Protein AF-A0A7V8WHL8-F1 (afdb_monomer)

Radius of gyration: 18.25 Å; Cα contacts (8 Å, |Δi|>4): 332; chains: 1; bounding box: 46×34×52 Å

Secondary structure (DSSP, 8-state):
-----HHHHHHHHHHHHHHHHHHHHHHHTTTT---SS-HHHHHHSPPEEEEEEEEE-SSTT-EEEEEEEEEEE-GGGSS---TTSPPPTT---EEEEEEEEEEE-GGG-EEEEEEEEEEETT-TT-EEEEEEEEEEETTEEEEEEEEEESSEEEEEEEEEETTEEEEEEEEEEEE---

Foldseek 3Di:
DPDDDPVQVVVQVVCLVVLLVQVVVQCVVPVPDDDQDDSVRQSPFGKHWPDKDWDDALPPQKIKMKTKIKTWDDLPSHDDAPVPRDRDPPSATKMKIKIWIWMAGPPRDIAIDMHIHIDGPLCPPDWDWAWPAWDADPSGIWTWTWTDDPFFIKIWTWRDDRPDIRTPDIGTDDGDDD

Nearest PDB structures (foldseek):
  1roa-assembly1_A  TM=5.311E-01  e=2.189E-01  Homo sapiens
  3mwz-assembly1_A  TM=3.570E-01  e=1.862E-01  Ixodes scapularis
  3lh4-assembly1_A  TM=3.689E-01  e=4.184E-01  Ixodes scapularis
  3ub1-assembly1_A  TM=2.447E-01  e=7.438E-02  Clostridium perfringens
  3is0-assembly1_X  TM=1.796E-01  e=1.372E+00  Staphylococcus saprophyticus subsp. saprophyticus ATCC 15305 = NCTC 7292

Sequence (178 aa):
MVERSEEWNRALLLLTDDFNKAESRAILSFGGWRHPVREEARRRQQISVEAMYKAPSDTAGWTTYFVEAVREYEPTSFRPTGPFGLARKDDCGLTTTGQAWVHVGPANKSEVEMTSRVSYCDRKGVNVMLPFGTVRARNRTYWVYQFSGYEDEWYQVVRPEPKDIDVAVTFHAGSCPE

Solvent-accessible surface area (backbone atoms only — not comparable to full-atom values): 10308 Å² total; per-residue (Å²): 132,83,84,73,54,72,69,57,55,48,49,52,66,70,41,50,67,53,47,56,52,21,45,53,55,37,50,66,69,55,74,85,59,72,75,69,64,52,68,73,61,53,72,71,52,72,71,42,78,79,46,78,47,79,46,75,38,72,52,87,74,29,34,35,31,44,37,32,31,38,34,80,41,65,48,78,67,67,54,84,48,49,106,78,70,45,73,61,97,80,57,59,34,43,33,39,41,32,45,29,47,36,30,42,35,69,94,78,41,71,45,77,51,60,49,35,42,71,26,46,73,82,38,63,85,45,65,45,82,48,75,79,47,74,48,80,54,98,87,36,55,30,42,35,32,33,40,49,35,86,50,39,29,33,38,39,32,32,34,75,48,88,91,48,69,48,72,78,43,78,45,82,73,48,68,61,84,132

pLDDT: mean 86.72, std 14.11, range [41.66, 98.0]

Structure (mmCIF, N/CA/C/O backbone):
data_AF-A0A7V8WHL8-F1
#
_entry.id   AF-A0A7V8WHL8-F1
#
loop_
_atom_site.group_PDB
_atom_site.id
_atom_site.type_symbol
_atom_site.label_atom_id
_atom_site.label_alt_id
_atom_site.label_comp_id
_atom_site.label_asym_id
_atom_site.label_entity_id
_atom_site.label_seq_id
_atom_site.pdbx_PDB_ins_code
_atom_site.Cartn_x
_atom_site.Cartn_y
_atom_site.Cartn_z
_atom_site.occupancy
_atom_site.B_iso_or_equiv
_atom_site.auth_seq_id
_atom_site.auth_comp_id
_atom_site.auth_asym_id
_atom_site.auth_atom_id
_atom_site.pdbx_PDB_model_num
ATOM 1 N N . MET A 1 1 ? 9.816 23.739 2.650 1.00 41.66 1 MET A N 1
ATOM 2 C CA . MET A 1 1 ? 9.983 22.370 3.175 1.00 41.66 1 MET A CA 1
ATOM 3 C C . MET A 1 1 ? 8.827 22.161 4.135 1.00 41.66 1 MET A C 1
ATOM 5 O O . MET A 1 1 ? 8.800 22.832 5.153 1.00 41.66 1 MET A O 1
ATOM 9 N N . VAL A 1 2 ? 7.793 21.414 3.740 1.00 44.94 2 VAL A N 1
ATOM 10 C CA . VAL A 1 2 ? 6.645 21.165 4.627 1.00 44.94 2 VAL A CA 1
ATOM 11 C C . VAL A 1 2 ? 7.125 20.186 5.690 1.00 44.94 2 VAL A C 1
ATOM 13 O O . VAL A 1 2 ? 7.576 19.093 5.348 1.00 44.94 2 VAL A O 1
ATOM 16 N N . GLU A 1 3 ? 7.106 20.604 6.950 1.00 53.09 3 GLU A N 1
ATOM 17 C CA . GLU A 1 3 ? 7.426 19.739 8.081 1.00 53.09 3 GLU A CA 1
ATOM 18 C C . GLU A 1 3 ? 6.369 18.627 8.132 1.00 53.09 3 GLU A C 1
ATOM 20 O O . GLU A 1 3 ? 5.184 18.876 8.354 1.00 53.09 3 GLU A O 1
ATOM 25 N N . ARG A 1 4 ? 6.777 17.402 7.784 1.00 74.56 4 ARG A N 1
ATOM 26 C CA . ARG A 1 4 ? 5.895 16.230 7.787 1.00 74.56 4 ARG A CA 1
ATOM 27 C C . ARG A 1 4 ? 5.660 15.793 9.232 1.00 74.56 4 ARG A C 1
ATOM 29 O O . ARG A 1 4 ? 6.579 15.860 10.046 1.00 74.56 4 ARG A O 1
ATOM 36 N N . SER A 1 5 ? 4.452 15.321 9.542 1.00 83.88 5 SER A N 1
ATOM 37 C CA . SER A 1 5 ? 4.127 14.845 10.891 1.00 83.88 5 SER A CA 1
ATOM 38 C C . SER A 1 5 ? 4.995 13.643 11.293 1.00 83.88 5 SER A C 1
ATOM 40 O O . SER A 1 5 ? 5.440 12.864 10.447 1.00 83.88 5 SER A O 1
ATOM 42 N N . GLU A 1 6 ? 5.212 13.449 12.597 1.00 87.94 6 GLU A N 1
ATOM 43 C CA . GLU A 1 6 ? 5.940 12.279 13.119 1.00 87.94 6 GLU A CA 1
ATOM 44 C C . GLU A 1 6 ? 5.324 10.953 12.651 1.00 87.94 6 GLU A C 1
ATOM 46 O O . GLU A 1 6 ? 6.037 9.999 12.342 1.00 87.94 6 GLU A O 1
ATOM 51 N N . GLU A 1 7 ? 3.994 10.907 12.543 1.00 88.06 7 GLU A N 1
ATOM 52 C CA . GLU A 1 7 ? 3.244 9.741 12.074 1.00 88.06 7 GLU A CA 1
ATOM 53 C C . GLU A 1 7 ? 3.576 9.402 10.614 1.00 88.06 7 GLU A C 1
ATOM 55 O O . GLU A 1 7 ? 3.774 8.236 10.277 1.00 88.06 7 GLU A O 1
ATOM 60 N N . TRP A 1 8 ? 3.741 10.421 9.769 1.00 89.56 8 TRP A N 1
ATOM 61 C CA . TRP A 1 8 ? 4.153 10.258 8.377 1.00 89.56 8 TRP A CA 1
ATOM 62 C C . TRP A 1 8 ? 5.574 9.699 8.257 1.00 89.56 8 TRP A C 1
ATOM 64 O O . TRP A 1 8 ? 5.833 8.779 7.480 1.00 89.56 8 TRP A O 1
ATOM 74 N N . ASN A 1 9 ? 6.505 10.221 9.058 1.00 89.75 9 ASN A N 1
ATOM 75 C CA . ASN A 1 9 ? 7.885 9.731 9.084 1.00 89.75 9 ASN A CA 1
ATOM 76 C C . ASN A 1 9 ? 7.958 8.295 9.616 1.00 89.75 9 ASN A C 1
ATOM 78 O O . ASN A 1 9 ? 8.708 7.471 9.092 1.00 89.75 9 ASN A O 1
ATOM 82 N N . ARG A 1 10 ? 7.134 7.963 10.615 1.00 90.31 10 ARG A N 1
ATOM 83 C CA . ARG A 1 10 ? 7.007 6.597 11.126 1.00 90.31 10 ARG A CA 1
ATOM 84 C C . ARG A 1 10 ? 6.477 5.640 10.059 1.00 90.31 10 ARG A C 1
ATOM 86 O O . ARG A 1 10 ? 7.019 4.545 9.934 1.00 90.31 10 ARG A O 1
ATOM 93 N N . ALA A 1 11 ? 5.463 6.037 9.289 1.00 90.81 11 ALA A N 1
ATOM 94 C CA . ALA A 1 11 ? 4.944 5.223 8.192 1.00 90.81 11 ALA A CA 1
ATOM 95 C C . ALA A 1 11 ? 6.040 4.916 7.158 1.00 90.81 11 ALA A C 1
ATOM 97 O O . ALA A 1 11 ? 6.234 3.758 6.803 1.00 90.81 11 ALA A O 1
ATOM 98 N N . LEU A 1 12 ? 6.832 5.916 6.755 1.00 92.31 12 LEU A N 1
ATOM 99 C CA . LEU A 1 12 ? 7.964 5.717 5.838 1.00 92.31 12 LEU A CA 1
ATOM 100 C C . LEU A 1 12 ? 8.963 4.664 6.348 1.00 92.31 12 LEU A C 1
ATOM 102 O O . LEU A 1 12 ? 9.386 3.792 5.585 1.00 92.31 12 LEU A O 1
ATOM 106 N N . LEU A 1 13 ? 9.312 4.715 7.637 1.00 92.44 13 LEU A N 1
ATOM 107 C CA . LEU A 1 13 ? 10.220 3.743 8.251 1.00 92.44 13 LEU A CA 1
ATOM 108 C C . LEU A 1 13 ? 9.633 2.326 8.258 1.00 92.44 13 LEU A C 1
ATOM 110 O O . LEU A 1 13 ? 10.341 1.381 7.924 1.00 92.44 13 LEU A O 1
ATOM 114 N N . LEU A 1 14 ? 8.349 2.184 8.598 1.00 94.44 14 LEU A N 1
ATOM 115 C CA . LEU A 1 14 ? 7.668 0.885 8.631 1.00 94.44 14 LEU A CA 1
ATOM 116 C C . LEU A 1 14 ? 7.528 0.255 7.240 1.00 94.44 14 LEU A C 1
ATOM 118 O O . LEU A 1 14 ? 7.579 -0.962 7.111 1.00 94.44 14 LEU A O 1
ATOM 122 N N . LEU A 1 15 ? 7.350 1.074 6.204 1.00 96.56 15 LEU A N 1
ATOM 123 C CA . LEU A 1 15 ? 7.047 0.594 4.857 1.00 96.56 15 LEU A CA 1
ATOM 124 C C . LEU A 1 15 ? 8.290 0.234 4.042 1.00 96.56 15 LEU A C 1
ATOM 126 O O . LEU A 1 15 ? 8.198 -0.585 3.135 1.00 96.56 15 LEU A O 1
ATOM 130 N N . THR A 1 16 ? 9.448 0.837 4.314 1.00 96.00 16 THR A N 1
ATOM 131 C CA . THR A 1 16 ? 10.593 0.794 3.384 1.00 96.00 16 THR A CA 1
ATOM 132 C C . THR A 1 16 ? 11.025 -0.631 3.005 1.00 96.00 16 THR A C 1
ATOM 134 O O . THR A 1 16 ? 11.208 -0.928 1.821 1.00 96.00 16 THR A O 1
ATOM 137 N N . ASP A 1 17 ? 11.166 -1.532 3.978 1.00 96.06 17 ASP A N 1
ATOM 138 C CA . ASP A 1 17 ? 11.620 -2.902 3.711 1.00 96.06 17 ASP A CA 1
ATOM 139 C C . ASP A 1 17 ? 10.581 -3.722 2.946 1.00 96.06 17 ASP A C 1
ATOM 141 O O . ASP A 1 17 ? 10.923 -4.433 1.995 1.00 96.06 17 ASP A O 1
ATOM 145 N N . ASP A 1 18 ? 9.308 -3.609 3.318 1.00 97.19 18 ASP A N 1
ATOM 146 C CA . ASP A 1 18 ? 8.234 -4.341 2.654 1.00 97.19 18 ASP A CA 1
ATOM 147 C C . ASP A 1 18 ? 7.920 -3.773 1.267 1.00 97.19 18 ASP A C 1
ATOM 149 O O . ASP A 1 18 ? 7.622 -4.549 0.358 1.00 97.19 18 ASP A O 1
ATOM 153 N N . PHE A 1 19 ? 8.136 -2.473 1.050 1.00 97.94 19 PHE A N 1
ATOM 154 C CA . PHE A 1 19 ? 8.085 -1.844 -0.269 1.00 97.94 19 PHE A CA 1
ATOM 155 C C . PHE A 1 19 ? 9.177 -2.407 -1.176 1.00 97.94 19 PHE A C 1
ATOM 157 O O . PHE A 1 19 ? 8.900 -2.831 -2.294 1.00 97.94 19 PHE A O 1
ATOM 164 N N . ASN A 1 20 ? 10.420 -2.501 -0.693 1.00 97.12 20 ASN A N 1
ATOM 165 C CA . ASN A 1 20 ? 11.521 -3.085 -1.467 1.00 97.12 20 ASN A CA 1
ATOM 166 C C . ASN A 1 20 ? 11.248 -4.548 -1.860 1.00 97.12 20 ASN A C 1
ATOM 168 O O . ASN A 1 20 ? 11.545 -4.965 -2.986 1.00 97.12 20 ASN A O 1
ATOM 172 N N . LYS A 1 21 ? 10.670 -5.340 -0.946 1.00 96.50 21 LYS A N 1
ATOM 173 C CA . LYS A 1 21 ? 10.270 -6.726 -1.232 1.00 96.50 21 LYS A CA 1
ATOM 174 C C . LYS A 1 21 ? 9.124 -6.777 -2.246 1.00 96.50 21 LYS A C 1
ATOM 176 O O . LYS A 1 21 ? 9.183 -7.580 -3.176 1.00 96.50 21 LYS A O 1
ATOM 181 N N . ALA A 1 22 ? 8.095 -5.948 -2.070 1.00 96.94 22 ALA A N 1
ATOM 182 C CA . ALA A 1 22 ? 6.922 -5.906 -2.938 1.00 96.94 22 ALA A CA 1
ATOM 183 C C . ALA A 1 22 ? 7.275 -5.429 -4.353 1.00 96.94 22 ALA A C 1
ATOM 185 O O . ALA A 1 22 ? 6.885 -6.080 -5.320 1.00 96.94 22 ALA A O 1
ATOM 186 N N . GLU A 1 23 ? 8.110 -4.397 -4.482 1.00 96.50 23 GLU A N 1
ATOM 187 C CA . GLU A 1 23 ? 8.685 -3.955 -5.754 1.00 96.50 23 GLU A CA 1
ATOM 188 C C . GLU A 1 23 ? 9.442 -5.092 -6.449 1.00 96.50 23 GLU A C 1
ATOM 190 O O . GLU A 1 23 ? 9.231 -5.354 -7.630 1.00 96.50 23 GLU A O 1
ATOM 195 N N . SER A 1 24 ? 10.300 -5.811 -5.720 1.00 94.94 24 SER A N 1
ATOM 196 C CA . SER A 1 24 ? 11.070 -6.916 -6.304 1.00 94.94 24 SER A CA 1
ATOM 197 C C . SER A 1 24 ? 10.156 -8.024 -6.837 1.00 94.94 24 SER A C 1
ATOM 199 O O . SER A 1 24 ? 10.385 -8.527 -7.935 1.00 94.94 24 SER A O 1
ATOM 201 N N . ARG A 1 25 ? 9.079 -8.363 -6.110 1.00 94.50 25 ARG A N 1
ATOM 202 C CA . ARG A 1 25 ? 8.055 -9.307 -6.591 1.00 94.50 25 ARG A CA 1
ATOM 203 C C . ARG A 1 25 ? 7.329 -8.783 -7.832 1.00 94.50 25 ARG A C 1
ATOM 205 O O . ARG A 1 25 ? 7.138 -9.541 -8.777 1.00 94.50 25 ARG A O 1
ATOM 212 N N . ALA A 1 26 ? 6.966 -7.501 -7.844 1.00 93.12 26 ALA A N 1
ATOM 213 C CA . ALA A 1 26 ? 6.286 -6.866 -8.968 1.00 93.12 26 ALA A CA 1
ATOM 214 C C . ALA A 1 26 ? 7.150 -6.856 -10.237 1.00 93.12 26 ALA A C 1
ATOM 216 O O . ALA A 1 26 ? 6.647 -7.113 -11.319 1.00 93.12 26 ALA A O 1
ATOM 217 N N . ILE A 1 27 ? 8.459 -6.624 -10.119 1.00 91.44 27 ILE A N 1
ATOM 218 C CA . ILE A 1 27 ? 9.390 -6.678 -11.257 1.00 91.44 27 ILE A CA 1
ATOM 219 C C . ILE A 1 27 ? 9.452 -8.092 -11.851 1.00 91.44 27 ILE A C 1
ATOM 221 O O . ILE A 1 27 ? 9.470 -8.252 -13.071 1.00 91.44 27 ILE A O 1
ATOM 225 N N . LEU A 1 28 ? 9.475 -9.120 -10.997 1.00 89.44 28 LEU A N 1
ATOM 226 C CA . LEU A 1 28 ? 9.569 -10.516 -11.432 1.00 89.44 28 LEU A CA 1
ATOM 227 C C . LEU A 1 28 ? 8.330 -10.995 -12.207 1.00 89.44 28 LEU A C 1
ATOM 229 O O . LEU A 1 28 ? 8.446 -11.948 -12.976 1.00 89.44 28 LEU A O 1
ATOM 233 N N . SER A 1 29 ? 7.170 -10.344 -12.056 1.00 87.88 29 SER A N 1
ATOM 234 C CA . SER A 1 29 ? 5.947 -10.740 -12.768 1.00 87.88 29 SER A CA 1
ATOM 235 C C . SER A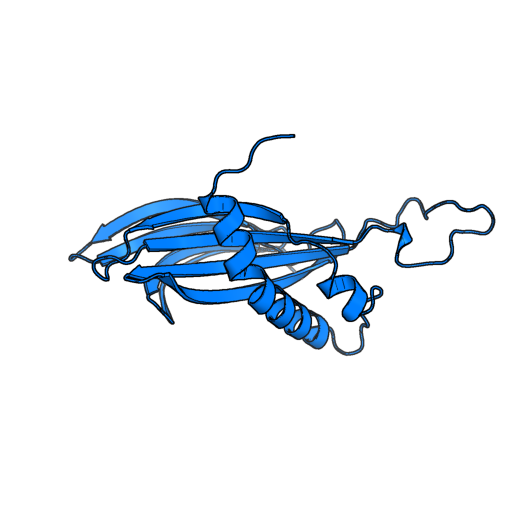 1 29 ? 5.942 -10.356 -14.253 1.00 87.88 29 SER A C 1
ATOM 237 O O . SER A 1 29 ? 5.205 -10.960 -15.028 1.00 87.88 29 SER A O 1
ATOM 239 N N . PHE A 1 30 ? 6.801 -9.428 -14.692 1.00 81.69 30 PHE A N 1
ATOM 240 C CA . PHE A 1 30 ? 6.855 -8.946 -16.081 1.00 81.69 30 PHE A CA 1
ATOM 241 C C . PHE A 1 30 ? 7.596 -9.869 -17.068 1.00 81.69 30 PHE A C 1
ATOM 243 O O . PHE A 1 30 ? 7.971 -9.421 -18.150 1.00 81.69 30 PHE A O 1
ATOM 250 N N . GLY A 1 31 ? 7.845 -11.136 -16.718 1.00 74.75 31 GLY A N 1
ATOM 251 C CA . GLY A 1 31 ? 8.284 -12.178 -17.658 1.00 74.75 31 GLY A CA 1
ATOM 252 C C . GLY A 1 31 ? 9.373 -11.749 -18.655 1.00 74.75 31 GLY A C 1
ATOM 253 O O . GLY A 1 31 ? 9.112 -11.607 -19.844 1.00 74.75 31 GLY A O 1
ATOM 254 N N . GLY A 1 32 ? 10.605 -11.542 -18.184 1.00 77.38 32 GLY A N 1
ATOM 255 C CA . GLY A 1 32 ? 11.755 -11.207 -19.041 1.00 77.38 32 GLY A CA 1
ATOM 256 C C . GLY A 1 32 ? 12.029 -9.710 -19.213 1.00 77.38 32 GLY A C 1
ATOM 257 O O . GLY A 1 32 ? 13.134 -9.348 -19.630 1.00 77.38 32 GLY A O 1
ATOM 258 N N . TRP A 1 33 ? 11.101 -8.832 -18.819 1.00 85.25 33 TRP A N 1
ATOM 259 C CA . TRP A 1 33 ? 11.406 -7.412 -18.636 1.00 85.25 33 TRP A CA 1
ATOM 260 C C . TRP A 1 33 ? 12.443 -7.220 -17.520 1.00 85.25 33 TRP A C 1
ATOM 262 O O . TRP A 1 33 ? 12.415 -7.893 -16.487 1.00 85.25 33 TRP A O 1
ATOM 272 N N . ARG A 1 34 ? 13.380 -6.291 -17.725 1.00 83.56 34 ARG A N 1
ATOM 273 C CA . ARG A 1 34 ? 14.404 -5.939 -16.736 1.00 83.56 34 ARG A CA 1
ATOM 274 C C . ARG A 1 34 ? 14.229 -4.494 -16.325 1.00 83.56 34 ARG A C 1
ATOM 276 O O . ARG A 1 34 ? 14.275 -3.607 -17.173 1.00 83.56 34 ARG A O 1
ATOM 283 N N . HIS A 1 35 ? 14.116 -4.275 -15.019 1.00 87.06 35 HIS A N 1
ATOM 284 C CA . HIS A 1 35 ? 14.056 -2.929 -14.479 1.00 87.06 35 HIS A CA 1
ATOM 285 C C . HIS A 1 35 ? 15.326 -2.150 -14.862 1.00 87.06 35 HIS A C 1
ATOM 287 O O . HIS A 1 35 ? 16.434 -2.622 -14.581 1.00 87.06 35 HIS A O 1
ATOM 293 N N . PRO A 1 36 ? 15.196 -0.972 -15.490 1.00 85.88 36 PRO A N 1
ATOM 294 C CA . PRO A 1 36 ? 16.345 -0.243 -16.022 1.00 85.88 36 PRO A CA 1
ATOM 295 C C . PRO A 1 36 ? 17.234 0.366 -14.918 1.00 85.88 36 PRO A C 1
ATOM 297 O O . PRO A 1 36 ? 18.452 0.424 -15.073 1.00 85.88 36 PRO A O 1
ATOM 300 N N . VAL A 1 37 ? 16.673 0.708 -13.749 1.00 87.44 37 VAL A N 1
ATOM 301 C CA . VAL A 1 37 ? 17.462 0.985 -12.527 1.00 87.44 37 VAL A CA 1
ATOM 302 C C . VAL A 1 37 ? 17.838 -0.317 -11.810 1.00 87.44 37 VAL A C 1
ATOM 304 O O . VAL A 1 37 ? 16.965 -1.134 -11.505 1.00 87.44 37 VAL A O 1
ATOM 307 N N . ARG A 1 38 ? 19.128 -0.493 -11.486 1.00 89.12 38 ARG A N 1
ATOM 308 C CA . ARG A 1 38 ? 19.653 -1.632 -10.702 1.00 89.12 38 ARG A CA 1
ATOM 309 C C . ARG A 1 38 ? 19.102 -1.647 -9.278 1.00 89.12 38 ARG A C 1
ATOM 311 O O . ARG A 1 38 ? 18.922 -0.596 -8.680 1.00 89.12 38 ARG A O 1
ATOM 318 N N . GLU A 1 39 ? 18.934 -2.835 -8.703 1.00 91.56 39 GLU A N 1
ATOM 319 C CA . GLU A 1 39 ? 18.317 -3.011 -7.378 1.00 91.56 39 GLU A CA 1
ATOM 320 C C . GLU A 1 39 ? 18.977 -2.192 -6.272 1.00 91.56 39 GLU A C 1
ATOM 322 O O . GLU A 1 39 ? 18.287 -1.535 -5.499 1.00 91.56 39 GLU A O 1
ATOM 327 N N . GLU A 1 40 ? 20.307 -2.172 -6.232 1.00 92.00 40 GLU A N 1
ATOM 328 C CA . GLU A 1 40 ? 21.047 -1.379 -5.253 1.00 92.00 40 GLU A CA 1
ATOM 329 C C . GLU A 1 40 ? 20.711 0.117 -5.346 1.00 92.00 40 GLU A C 1
ATOM 331 O O . GLU A 1 40 ? 20.527 0.776 -4.325 1.00 92.00 40 GLU A O 1
ATOM 336 N N . ALA A 1 41 ? 20.584 0.651 -6.564 1.00 90.94 41 ALA A N 1
ATOM 337 C CA . ALA A 1 41 ? 20.212 2.044 -6.777 1.00 90.94 41 ALA A CA 1
ATOM 338 C C . ALA A 1 41 ? 18.743 2.300 -6.401 1.00 90.94 41 ALA A C 1
ATOM 340 O O . ALA A 1 41 ? 18.461 3.313 -5.766 1.00 90.94 41 ALA A O 1
ATOM 341 N N . ARG A 1 42 ? 17.829 1.361 -6.697 1.00 92.50 42 ARG A N 1
ATOM 342 C CA . ARG A 1 42 ? 16.413 1.459 -6.290 1.00 92.50 42 ARG A CA 1
ATOM 343 C C . ARG A 1 42 ? 16.266 1.524 -4.772 1.00 92.50 42 ARG A C 1
ATOM 345 O O . ARG A 1 42 ? 15.612 2.419 -4.257 1.00 92.50 42 ARG A O 1
ATOM 352 N N . ARG A 1 43 ? 16.947 0.637 -4.039 1.00 94.00 43 ARG A N 1
ATOM 353 C CA . ARG A 1 43 ? 16.905 0.590 -2.564 1.00 94.00 43 ARG A CA 1
ATOM 354 C C . ARG A 1 43 ? 17.425 1.868 -1.897 1.00 94.00 43 ARG A C 1
ATOM 356 O O . ARG A 1 43 ? 17.022 2.166 -0.779 1.00 94.00 43 ARG A O 1
ATOM 363 N N . ARG A 1 44 ? 18.319 2.611 -2.560 1.00 91.75 44 ARG A N 1
ATOM 364 C CA . ARG A 1 44 ? 18.840 3.902 -2.075 1.00 91.75 44 ARG A CA 1
ATOM 365 C C . ARG A 1 44 ? 17.886 5.068 -2.337 1.00 91.75 44 ARG A C 1
ATOM 367 O O . ARG A 1 44 ? 18.041 6.115 -1.713 1.00 91.75 44 ARG A O 1
ATOM 374 N N . GLN A 1 45 ? 16.928 4.914 -3.249 1.00 90.38 45 GLN A N 1
ATOM 375 C CA . GLN A 1 45 ? 15.918 5.932 -3.495 1.00 90.38 45 GLN A CA 1
ATOM 376 C C . GLN A 1 45 ? 14.812 5.861 -2.445 1.00 90.38 45 GLN A C 1
ATOM 378 O O . GLN A 1 45 ? 14.223 4.806 -2.180 1.00 90.38 45 GLN A O 1
ATOM 383 N N . GLN A 1 46 ? 14.532 7.019 -1.852 1.00 90.31 46 GLN A N 1
ATOM 384 C CA . GLN A 1 46 ? 13.489 7.160 -0.849 1.00 90.31 46 GLN A CA 1
ATOM 385 C C . GLN A 1 46 ? 12.113 6.963 -1.483 1.00 90.31 46 GLN A C 1
ATOM 387 O O . GLN A 1 46 ? 11.845 7.456 -2.577 1.00 90.31 46 GLN A O 1
ATOM 392 N N . ILE A 1 47 ? 11.246 6.254 -0.766 1.00 94.88 47 ILE A N 1
ATOM 393 C CA . ILE A 1 47 ? 9.816 6.251 -1.060 1.00 94.88 47 ILE A CA 1
ATOM 394 C C . ILE A 1 47 ? 9.190 7.540 -0.512 1.00 94.88 47 ILE A C 1
ATOM 396 O O . ILE A 1 47 ? 9.655 8.096 0.486 1.00 94.88 47 ILE A O 1
ATOM 400 N N . SER A 1 48 ? 8.117 7.999 -1.139 1.00 93.25 48 SER A N 1
ATOM 401 C CA . SER A 1 48 ? 7.246 9.054 -0.625 1.00 93.25 48 SER A CA 1
ATOM 402 C C . SER A 1 48 ? 5.868 8.472 -0.369 1.00 93.25 48 SER A C 1
ATOM 404 O O . SER A 1 48 ? 5.323 7.809 -1.236 1.00 93.25 48 SER A O 1
ATOM 406 N N . VAL A 1 49 ? 5.289 8.720 0.803 1.00 95.00 49 VAL A N 1
ATOM 407 C CA . VAL A 1 49 ? 3.856 8.473 1.020 1.00 95.00 49 VAL A CA 1
ATOM 408 C C . VAL A 1 49 ? 3.080 9.512 0.202 1.00 95.00 49 VAL A C 1
ATOM 410 O O . VAL A 1 49 ? 3.454 10.683 0.215 1.00 95.00 49 VAL A O 1
ATOM 413 N N . GLU A 1 50 ? 2.052 9.093 -0.530 1.00 93.31 50 GLU A N 1
ATOM 414 C CA . GLU A 1 50 ? 1.115 9.975 -1.245 1.00 93.31 50 GLU A CA 1
ATOM 415 C C . GLU A 1 50 ? -0.179 10.141 -0.442 1.00 93.31 50 GLU A C 1
ATOM 417 O O . GLU A 1 50 ? -0.681 11.257 -0.298 1.00 93.31 50 GLU A O 1
ATOM 422 N N . ALA A 1 51 ? -0.673 9.052 0.151 1.00 95.25 51 ALA A N 1
ATOM 423 C CA . ALA A 1 51 ? -1.891 9.046 0.949 1.00 95.25 51 ALA A CA 1
ATOM 424 C C . ALA A 1 51 ? -1.745 8.158 2.187 1.00 95.25 51 ALA A C 1
ATOM 426 O O . ALA A 1 51 ? -1.076 7.126 2.165 1.00 95.25 51 ALA A O 1
ATOM 427 N N . MET A 1 52 ? -2.388 8.565 3.281 1.00 95.88 52 MET A N 1
ATOM 428 C CA . MET A 1 52 ? -2.457 7.785 4.511 1.00 95.88 52 MET A CA 1
ATOM 429 C C . MET A 1 52 ? -3.805 8.005 5.189 1.00 95.88 52 MET A C 1
ATOM 431 O O . MET A 1 52 ? -4.170 9.132 5.527 1.00 95.88 52 MET A O 1
ATOM 435 N N . TYR A 1 53 ? -4.516 6.911 5.433 1.00 95.44 53 TYR A N 1
ATOM 436 C CA . TYR A 1 53 ? -5.802 6.886 6.119 1.00 95.44 53 TYR A CA 1
ATOM 437 C C . TYR A 1 53 ? -5.681 6.057 7.387 1.00 95.44 53 TYR A C 1
ATOM 439 O O . TYR A 1 53 ? -4.934 5.085 7.417 1.00 95.44 53 TYR A O 1
ATOM 447 N N . LYS A 1 54 ? -6.418 6.422 8.437 1.00 94.56 54 LYS A N 1
ATOM 448 C CA . LYS A 1 54 ? -6.305 5.813 9.767 1.00 94.56 54 LYS A CA 1
ATOM 449 C C . LYS A 1 54 ? -7.680 5.562 10.367 1.00 94.56 54 LYS A C 1
ATOM 451 O O . LYS A 1 54 ? -8.529 6.450 10.344 1.00 94.56 54 LYS A O 1
ATOM 456 N N . ALA A 1 55 ? -7.856 4.404 10.994 1.00 93.38 55 ALA A N 1
ATOM 457 C CA . ALA A 1 55 ? -8.997 4.126 11.857 1.00 93.38 55 ALA A CA 1
ATOM 458 C C . ALA A 1 55 ? -8.610 3.197 13.022 1.00 93.38 55 ALA A C 1
ATOM 460 O O . ALA A 1 55 ? -7.651 2.425 12.913 1.00 93.38 55 ALA A O 1
ATOM 461 N N . PRO A 1 56 ? -9.347 3.235 14.146 1.00 90.69 56 PRO A N 1
ATOM 462 C CA . PRO A 1 56 ? -9.220 2.222 15.188 1.00 90.69 56 PRO A CA 1
ATOM 463 C C . PRO A 1 56 ? -9.473 0.817 14.626 1.00 90.69 56 PRO A C 1
ATOM 465 O O . PRO A 1 56 ? -10.368 0.630 13.801 1.00 90.69 56 PRO A O 1
ATOM 468 N N . SER A 1 57 ? -8.701 -0.169 15.086 1.00 89.62 57 SER A N 1
ATOM 469 C CA . SER A 1 57 ? -8.968 -1.581 14.797 1.00 89.62 57 SER A CA 1
ATOM 470 C C . SER A 1 57 ? -10.001 -2.149 15.778 1.00 89.62 57 SER A C 1
ATOM 472 O O . SER A 1 57 ? -10.261 -1.581 16.841 1.00 89.62 57 SER A O 1
ATOM 474 N N . ASP A 1 58 ? -10.558 -3.313 15.447 1.00 87.69 58 ASP A N 1
ATOM 475 C CA . ASP A 1 58 ? -11.394 -4.092 16.365 1.00 87.69 58 ASP A CA 1
ATOM 476 C C . ASP A 1 58 ? -10.586 -4.698 17.516 1.00 87.69 58 ASP A C 1
ATOM 478 O O . ASP A 1 58 ? -11.124 -4.947 18.598 1.00 87.69 58 ASP A O 1
ATOM 482 N N . THR A 1 59 ? -9.282 -4.897 17.309 1.00 86.56 59 THR A N 1
ATOM 483 C CA . THR A 1 59 ? -8.385 -5.362 18.368 1.00 86.56 59 THR A CA 1
ATOM 484 C C . THR A 1 59 ? -8.025 -4.194 19.283 1.00 86.56 59 THR A C 1
ATOM 486 O O . THR A 1 59 ? -7.452 -3.196 18.847 1.00 86.56 59 THR A O 1
ATOM 489 N N . ALA A 1 60 ? -8.339 -4.311 20.576 1.00 87.50 60 ALA A N 1
ATOM 490 C CA . ALA A 1 60 ? -8.105 -3.242 21.545 1.00 87.50 60 ALA A CA 1
ATOM 491 C C . ALA A 1 60 ? -6.636 -2.776 21.554 1.00 87.50 60 ALA A C 1
ATOM 493 O O . ALA A 1 60 ? -5.709 -3.583 21.640 1.00 87.50 60 ALA A O 1
ATOM 494 N N . GLY A 1 61 ? -6.433 -1.458 21.473 1.00 89.44 61 GLY A N 1
ATOM 495 C CA . GLY A 1 61 ? -5.104 -0.840 21.430 1.00 89.44 61 GLY A CA 1
ATOM 496 C C . GLY A 1 61 ? -4.402 -0.914 20.071 1.00 89.44 61 GLY A C 1
ATOM 497 O O . GLY A 1 61 ? -3.276 -0.430 19.965 1.00 89.44 61 GLY A O 1
ATOM 498 N N . TRP A 1 62 ? -5.041 -1.484 19.046 1.00 93.06 62 TRP A N 1
ATOM 499 C CA . TRP A 1 62 ? -4.532 -1.478 17.679 1.00 93.06 62 TRP A CA 1
ATOM 500 C C . TRP A 1 62 ? -5.173 -0.378 16.837 1.00 93.06 62 TRP A C 1
ATOM 502 O O . TRP A 1 62 ? -6.354 -0.053 16.959 1.00 93.06 62 TRP A O 1
ATOM 512 N N . THR A 1 63 ? -4.368 0.176 15.943 1.00 93.38 63 THR A N 1
ATOM 513 C CA . THR A 1 63 ? -4.771 1.132 14.917 1.00 93.38 63 THR A CA 1
ATOM 514 C C . THR A 1 63 ? -4.444 0.538 13.560 1.00 93.38 63 THR A C 1
ATOM 516 O O . THR A 1 63 ? -3.345 0.019 13.368 1.00 93.38 63 THR A O 1
ATOM 519 N N . THR A 1 64 ? -5.380 0.637 12.625 1.00 95.12 64 THR A N 1
ATOM 520 C CA . THR A 1 64 ? -5.155 0.256 11.236 1.00 95.12 64 THR A CA 1
ATOM 521 C C . THR A 1 64 ? -4.962 1.503 10.387 1.00 95.12 64 THR A C 1
ATOM 523 O O . THR A 1 64 ? -5.700 2.483 10.519 1.00 95.12 64 THR A O 1
ATOM 526 N N . TYR A 1 65 ? -3.988 1.434 9.491 1.00 96.19 65 TYR A N 1
ATOM 527 C CA . TYR A 1 65 ? -3.732 2.414 8.459 1.00 96.19 65 TYR A CA 1
ATOM 528 C C . TYR A 1 65 ? -3.854 1.764 7.088 1.00 96.19 65 TYR A C 1
ATOM 530 O O . TYR A 1 65 ? -3.472 0.606 6.916 1.00 96.19 65 TYR A O 1
ATOM 538 N N . PHE A 1 66 ? -4.313 2.541 6.118 1.00 96.88 66 PHE A N 1
ATOM 539 C CA . PHE A 1 66 ? -4.050 2.275 4.712 1.00 96.88 66 PHE A CA 1
ATOM 540 C C . PHE A 1 66 ? -3.074 3.333 4.209 1.00 96.88 66 PHE A C 1
ATOM 542 O O . PHE A 1 66 ? -3.279 4.520 4.473 1.00 96.88 66 PHE A O 1
ATOM 549 N N . VAL A 1 67 ? -2.006 2.916 3.535 1.00 97.56 67 VAL A N 1
ATOM 550 C CA . VAL A 1 67 ? -0.957 3.815 3.049 1.00 97.56 67 VAL A CA 1
ATOM 551 C C . VAL A 1 67 ? -0.681 3.561 1.578 1.00 97.56 67 VAL A C 1
ATOM 553 O O . VAL A 1 67 ? -0.459 2.422 1.170 1.00 97.56 67 VAL A O 1
ATOM 556 N N . GLU A 1 68 ? -0.632 4.639 0.806 1.00 97.38 68 GLU A N 1
ATOM 557 C CA . GLU A 1 68 ? -0.162 4.646 -0.574 1.00 97.38 68 GLU A CA 1
ATOM 558 C C . GLU A 1 68 ? 1.194 5.334 -0.615 1.00 97.38 68 GLU A C 1
ATOM 560 O O . GLU A 1 68 ? 1.366 6.431 -0.078 1.00 97.38 68 GLU A O 1
ATOM 565 N N . ALA A 1 69 ? 2.174 4.680 -1.224 1.00 96.88 69 ALA A N 1
ATOM 566 C CA . ALA A 1 69 ? 3.528 5.188 -1.344 1.00 96.88 69 ALA A CA 1
ATOM 567 C C . ALA A 1 69 ? 4.044 5.018 -2.768 1.00 96.88 69 ALA A C 1
ATOM 569 O O . ALA A 1 69 ? 3.660 4.093 -3.476 1.00 96.88 69 ALA A O 1
ATOM 570 N N . VAL A 1 70 ? 4.957 5.884 -3.178 1.00 95.50 70 VAL A N 1
ATOM 571 C CA . VAL A 1 70 ? 5.568 5.858 -4.501 1.00 95.50 70 VAL A CA 1
ATOM 572 C C . VAL A 1 70 ? 7.078 5.961 -4.417 1.00 95.50 70 VAL A C 1
ATOM 574 O O . VAL A 1 70 ? 7.640 6.574 -3.508 1.00 95.50 70 VAL A O 1
ATOM 577 N N . ARG A 1 71 ? 7.739 5.384 -5.412 1.00 94.62 71 ARG A N 1
ATOM 578 C CA . ARG A 1 71 ? 9.133 5.648 -5.745 1.00 94.62 71 ARG A CA 1
ATOM 579 C C . ARG A 1 71 ? 9.199 6.025 -7.212 1.00 94.62 71 ARG A C 1
ATOM 581 O O . ARG A 1 71 ? 8.832 5.223 -8.068 1.00 94.62 71 ARG A O 1
ATOM 588 N N . GLU A 1 72 ? 9.674 7.230 -7.478 1.00 90.50 72 GLU A N 1
ATOM 589 C CA . GLU A 1 72 ? 9.824 7.757 -8.829 1.00 90.50 72 GLU A CA 1
ATOM 590 C C . GLU A 1 72 ? 11.261 7.589 -9.317 1.00 90.50 72 GLU A C 1
ATOM 592 O O . GLU A 1 72 ? 12.233 7.778 -8.579 1.00 90.50 72 GLU A O 1
ATOM 597 N N . TYR A 1 73 ? 11.386 7.238 -10.589 1.00 87.31 73 TYR A N 1
ATOM 598 C CA . TYR A 1 73 ? 12.643 7.037 -11.279 1.00 87.31 73 TYR A CA 1
ATOM 599 C C . TYR A 1 73 ? 12.717 7.993 -12.470 1.00 87.31 73 TYR A C 1
ATOM 601 O O . TYR A 1 73 ? 11.973 7.864 -13.446 1.00 87.31 73 TYR A O 1
ATOM 609 N N . GLU A 1 74 ? 13.648 8.941 -12.390 1.00 75.31 74 GLU A N 1
ATOM 610 C CA . GLU A 1 74 ? 13.848 9.965 -13.413 1.00 75.31 74 GLU A CA 1
ATOM 611 C C . GLU A 1 74 ? 14.149 9.356 -14.798 1.00 75.31 74 GLU A C 1
ATOM 613 O O . GLU A 1 74 ? 14.985 8.448 -14.886 1.00 75.31 74 GLU A O 1
ATOM 618 N N . PRO A 1 75 ? 13.570 9.880 -15.898 1.00 65.75 75 PRO A N 1
ATOM 619 C CA . PRO A 1 75 ? 13.787 9.377 -17.263 1.00 65.75 75 PRO A CA 1
ATOM 620 C C . PRO A 1 75 ? 15.265 9.269 -17.668 1.00 65.75 75 PRO A C 1
ATOM 622 O O . PRO A 1 75 ? 15.690 8.357 -18.377 1.00 65.75 75 PRO A O 1
ATOM 625 N N . THR A 1 76 ? 16.093 10.188 -17.165 1.00 57.59 76 THR A N 1
ATOM 626 C CA . THR A 1 76 ? 17.539 10.243 -17.437 1.00 57.59 76 THR A CA 1
ATOM 627 C C . THR A 1 76 ? 18.311 9.044 -16.883 1.00 57.59 76 THR A C 1
ATOM 629 O O . THR A 1 76 ? 19.466 8.837 -17.253 1.00 57.59 76 THR A O 1
ATOM 632 N N . SER A 1 77 ? 17.688 8.222 -16.035 1.00 54.47 77 SER A N 1
ATOM 633 C CA . SER A 1 77 ? 18.301 7.024 -15.462 1.00 54.47 77 SER A CA 1
ATOM 634 C C . SER A 1 77 ? 18.281 5.797 -16.390 1.00 54.47 77 SER A C 1
ATOM 636 O O . SER A 1 77 ? 18.847 4.763 -16.027 1.00 54.47 77 SER A O 1
ATOM 638 N N . PHE A 1 78 ? 17.688 5.891 -17.594 1.00 55.66 78 PHE A N 1
ATOM 639 C CA . PHE A 1 78 ? 17.360 4.711 -18.411 1.00 55.66 78 PHE A CA 1
ATOM 640 C C . PHE A 1 78 ? 18.033 4.604 -19.785 1.00 55.66 78 PHE A C 1
ATOM 642 O O . PHE A 1 78 ? 18.098 3.501 -20.335 1.00 55.66 78 PHE A O 1
ATOM 649 N N . ARG A 1 79 ? 18.555 5.692 -20.365 1.00 51.16 79 ARG A N 1
ATOM 650 C CA . ARG A 1 79 ? 19.264 5.657 -21.657 1.00 51.16 79 ARG A CA 1
ATOM 651 C C . ARG A 1 79 ? 20.410 6.665 -21.712 1.00 51.16 79 ARG A C 1
ATOM 653 O O . ARG A 1 79 ? 20.307 7.723 -21.093 1.00 51.16 79 ARG A O 1
ATOM 660 N N . PRO A 1 80 ? 21.466 6.394 -22.511 1.00 45.78 80 PRO A N 1
ATOM 661 C CA . PRO A 1 80 ? 22.315 7.467 -22.994 1.00 45.78 80 PRO A CA 1
ATOM 662 C C . PRO A 1 80 ? 21.386 8.469 -23.666 1.00 45.78 80 PRO A C 1
ATOM 664 O O . PRO A 1 80 ? 20.538 8.098 -24.486 1.00 45.78 80 PRO A O 1
ATOM 667 N N . THR A 1 81 ? 21.518 9.722 -23.270 1.00 50.22 81 THR A N 1
ATOM 668 C CA . THR A 1 81 ? 20.921 10.849 -23.964 1.00 50.22 81 THR A CA 1
ATOM 669 C C . THR A 1 81 ? 21.091 10.684 -25.480 1.00 50.22 81 THR A C 1
ATOM 671 O O . THR A 1 81 ? 22.046 10.054 -25.945 1.00 50.22 81 THR A O 1
ATOM 674 N N . GLY A 1 82 ? 20.165 11.219 -26.287 1.00 49.03 82 GLY A N 1
ATOM 675 C CA . GLY A 1 82 ? 20.403 11.289 -27.736 1.00 49.03 82 GLY A CA 1
ATOM 676 C C . GLY A 1 82 ? 21.763 11.951 -28.036 1.00 49.03 82 GLY A C 1
ATOM 677 O O . GLY A 1 82 ? 22.371 12.498 -27.115 1.00 49.03 82 GLY A O 1
ATOM 678 N N . PRO A 1 83 ? 22.241 11.987 -29.294 1.00 49.66 83 PRO A N 1
ATOM 679 C CA . PRO A 1 83 ? 23.577 12.502 -29.661 1.00 49.66 83 PRO A CA 1
ATOM 680 C C . PRO A 1 83 ? 23.925 13.927 -29.161 1.00 49.66 83 PRO A C 1
ATOM 682 O O . PRO A 1 83 ? 25.046 14.382 -29.351 1.00 49.66 83 PRO A O 1
ATOM 685 N N . PHE A 1 84 ? 22.990 14.613 -28.494 1.00 52.94 84 PHE A N 1
ATOM 686 C CA . PHE A 1 84 ? 23.088 15.958 -27.940 1.00 52.94 84 PHE A CA 1
ATOM 687 C C . PHE A 1 84 ? 22.700 16.094 -26.455 1.00 52.94 84 PHE A C 1
ATOM 689 O O . PHE A 1 84 ? 22.411 17.203 -26.020 1.00 52.94 84 PHE A O 1
ATOM 696 N N . GLY A 1 85 ? 22.629 15.027 -25.650 1.00 50.12 85 GLY A N 1
ATOM 697 C CA . GLY A 1 85 ? 22.327 15.219 -24.219 1.00 50.12 85 GLY A CA 1
ATOM 698 C C . GLY A 1 85 ? 20.836 15.391 -23.882 1.00 50.12 85 GLY A C 1
ATOM 699 O O . GLY A 1 85 ? 20.497 15.579 -22.719 1.00 50.12 85 GLY A O 1
ATOM 700 N N . LEU A 1 86 ? 19.938 15.311 -24.869 1.00 44.94 86 LEU A N 1
ATOM 701 C CA . LEU A 1 86 ? 18.506 15.555 -24.678 1.00 44.94 86 LEU A CA 1
ATOM 702 C C . LEU A 1 86 ? 17.762 14.256 -24.334 1.00 44.94 86 LEU A C 1
ATOM 704 O O . LEU A 1 86 ? 17.900 13.249 -25.040 1.00 44.94 86 LEU A O 1
ATOM 708 N N . ALA A 1 87 ? 16.968 14.294 -23.258 1.00 51.56 87 ALA A N 1
ATOM 709 C CA . ALA A 1 87 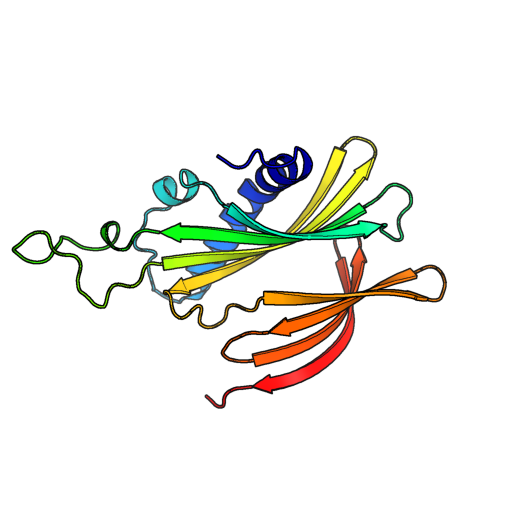? 15.957 13.280 -22.967 1.00 51.56 87 ALA A CA 1
ATOM 710 C C . ALA A 1 87 ? 15.016 13.156 -24.176 1.00 51.56 87 ALA A C 1
ATOM 712 O O . ALA A 1 87 ? 14.665 14.162 -24.802 1.00 51.56 87 ALA A O 1
ATOM 713 N N . ARG A 1 88 ? 14.627 11.930 -24.550 1.00 51.94 88 ARG A N 1
ATOM 714 C CA . ARG A 1 88 ? 13.599 11.768 -25.587 1.00 51.94 88 ARG A CA 1
ATOM 715 C C . ARG A 1 88 ? 12.313 12.392 -25.052 1.00 51.94 88 ARG A C 1
ATOM 717 O O . ARG A 1 88 ? 11.951 12.153 -23.908 1.00 51.94 88 ARG A O 1
ATOM 724 N N . LYS A 1 89 ? 11.640 13.183 -25.887 1.00 45.81 89 LYS A N 1
ATOM 725 C CA . LYS A 1 89 ? 10.427 13.942 -25.542 1.00 45.81 89 LYS A CA 1
ATOM 726 C C . LYS A 1 89 ? 9.273 13.057 -25.024 1.00 45.81 89 LYS A C 1
ATOM 728 O O . LYS A 1 89 ? 8.366 13.579 -24.390 1.00 45.81 89 LYS A O 1
ATOM 733 N N . ASP A 1 90 ? 9.372 11.745 -25.251 1.00 52.84 90 ASP A N 1
ATOM 734 C CA . ASP A 1 90 ? 8.378 10.722 -24.912 1.00 52.84 90 ASP A CA 1
ATOM 735 C C . ASP A 1 90 ? 8.826 9.785 -23.768 1.00 52.84 90 ASP A C 1
ATOM 737 O O . ASP A 1 90 ? 8.147 8.805 -23.478 1.00 52.84 90 ASP A O 1
ATOM 741 N N . ASP A 1 91 ? 9.985 10.027 -23.140 1.00 58.81 91 ASP A N 1
ATOM 742 C CA . ASP A 1 91 ? 10.466 9.212 -22.015 1.00 58.81 91 ASP A CA 1
ATOM 743 C C . ASP A 1 91 ? 9.826 9.731 -20.725 1.00 58.81 91 ASP A C 1
ATOM 745 O O . ASP A 1 91 ? 10.366 10.591 -20.027 1.00 58.81 91 ASP A O 1
ATOM 749 N N . CYS A 1 92 ? 8.600 9.291 -20.465 1.00 66.69 92 CYS A N 1
ATOM 750 C CA . CYS A 1 92 ? 7.934 9.588 -19.215 1.00 66.69 92 CYS A CA 1
ATOM 751 C C . CYS A 1 92 ? 8.397 8.559 -18.176 1.00 66.69 92 CYS A C 1
ATOM 753 O O . CYS A 1 92 ? 8.432 7.366 -18.467 1.00 66.69 92 CYS A O 1
ATOM 755 N N . GLY A 1 93 ? 8.863 9.035 -17.019 1.00 78.75 93 GLY A N 1
ATOM 756 C CA . GLY A 1 93 ? 9.625 8.240 -16.053 1.00 78.75 93 GLY A CA 1
ATOM 757 C C . GLY A 1 93 ? 8.932 6.956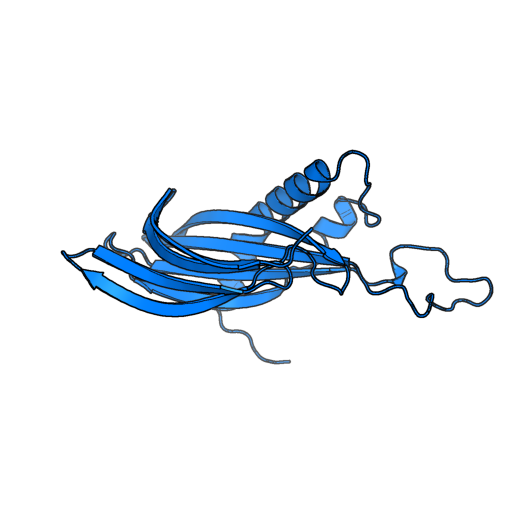 -15.590 1.00 78.75 93 GLY A C 1
ATOM 758 O O . GLY A 1 93 ? 7.784 6.664 -15.926 1.00 78.75 93 GLY A O 1
ATOM 759 N N . LEU A 1 94 ? 9.648 6.175 -14.791 1.00 87.81 94 LEU A N 1
ATOM 760 C CA . LEU A 1 94 ? 9.099 4.956 -14.206 1.00 87.81 94 LEU A CA 1
ATOM 761 C C . LEU A 1 94 ? 8.690 5.238 -12.762 1.00 87.81 94 LEU A C 1
ATOM 763 O O . LEU A 1 94 ? 9.395 5.948 -12.047 1.00 87.81 94 LEU A O 1
ATOM 767 N N . THR A 1 95 ? 7.602 4.631 -12.309 1.00 91.31 95 THR A N 1
ATOM 768 C CA . THR A 1 95 ? 7.145 4.740 -10.926 1.00 91.31 95 THR A CA 1
ATOM 769 C C . THR A 1 95 ? 6.800 3.360 -10.393 1.00 91.31 95 THR A C 1
ATOM 771 O O . THR A 1 95 ? 6.071 2.592 -11.025 1.00 91.31 95 THR A O 1
ATOM 774 N N . THR A 1 96 ? 7.305 3.048 -9.202 1.00 95.06 96 THR A N 1
ATOM 775 C CA . THR A 1 96 ? 6.737 1.979 -8.383 1.00 95.06 96 THR A CA 1
ATOM 776 C C . THR A 1 96 ? 5.707 2.599 -7.453 1.00 95.06 96 THR A C 1
ATOM 778 O O . THR A 1 96 ? 6.061 3.464 -6.656 1.00 95.06 96 THR A O 1
ATOM 781 N N . THR A 1 97 ? 4.464 2.135 -7.512 1.00 95.81 97 THR A N 1
ATOM 782 C CA . THR A 1 97 ? 3.415 2.462 -6.540 1.00 95.81 97 THR A CA 1
ATOM 783 C C . THR A 1 97 ? 3.229 1.280 -5.601 1.00 95.81 97 THR A C 1
ATOM 785 O O . THR A 1 97 ? 3.153 0.139 -6.049 1.00 95.81 97 THR A O 1
ATOM 788 N N . GLY A 1 98 ? 3.175 1.539 -4.302 1.00 96.88 98 GLY A N 1
ATOM 789 C CA . GLY A 1 98 ? 2.921 0.568 -3.251 1.00 96.88 98 GLY A CA 1
ATOM 790 C C . GLY A 1 98 ? 1.659 0.922 -2.479 1.00 96.88 98 GLY A C 1
ATOM 791 O O . GLY A 1 98 ? 1.424 2.088 -2.173 1.00 96.88 98 GLY A O 1
ATOM 792 N N . GLN A 1 99 ? 0.872 -0.094 -2.149 1.00 97.25 99 GLN A N 1
ATOM 793 C CA . GLN A 1 99 ? -0.322 0.024 -1.318 1.00 97.25 99 GLN A CA 1
ATOM 794 C C . GLN A 1 99 ? -0.200 -0.935 -0.148 1.00 97.25 99 GLN A C 1
ATOM 796 O O . GLN A 1 99 ? 0.140 -2.107 -0.344 1.00 97.25 99 GLN A O 1
ATOM 801 N N . ALA A 1 100 ? -0.450 -0.433 1.058 1.00 96.75 100 ALA A N 1
ATOM 802 C CA . ALA A 1 100 ? -0.228 -1.194 2.270 1.00 96.75 100 ALA A CA 1
ATOM 803 C C . ALA A 1 100 ? -1.342 -1.028 3.299 1.00 96.75 100 ALA A C 1
ATOM 805 O O . ALA A 1 100 ? -1.735 0.090 3.633 1.00 96.75 100 ALA A O 1
ATOM 806 N N . TRP A 1 101 ? -1.755 -2.150 3.880 1.00 96.44 101 TRP A N 1
ATOM 807 C CA . TRP A 1 101 ? -2.424 -2.171 5.174 1.00 96.44 101 TRP A CA 1
ATOM 808 C C . TRP A 1 101 ? -1.363 -2.262 6.266 1.00 96.44 101 TRP A C 1
ATOM 810 O O . TRP A 1 101 ? -0.519 -3.159 6.260 1.00 96.44 101 TRP A O 1
ATOM 820 N N . VAL A 1 102 ? -1.378 -1.310 7.197 1.00 95.88 102 VAL A N 1
ATOM 821 C CA . VAL A 1 102 ? -0.431 -1.251 8.315 1.00 95.88 102 VAL A CA 1
ATOM 822 C C . VAL A 1 102 ? -1.202 -1.301 9.620 1.00 95.88 102 VAL A C 1
ATOM 824 O O . VAL A 1 102 ? -2.022 -0.434 9.910 1.00 95.88 102 VAL A O 1
ATOM 827 N N . HIS A 1 103 ? -0.905 -2.289 10.449 1.00 95.06 103 HIS A N 1
ATOM 828 C CA . HIS A 1 103 ? -1.491 -2.426 11.774 1.00 95.06 103 HIS A CA 1
ATOM 829 C C . HIS A 1 103 ? -0.451 -2.053 12.813 1.00 95.06 103 HIS A C 1
ATOM 831 O O . HIS A 1 103 ? 0.619 -2.647 12.838 1.00 95.06 103 HIS A O 1
ATOM 837 N N . VAL A 1 104 ? -0.759 -1.095 13.681 1.00 94.00 104 VAL A N 1
ATOM 838 C CA . VAL A 1 104 ? 0.121 -0.667 14.773 1.00 94.00 104 VAL A CA 1
ATOM 839 C C . VAL A 1 104 ? -0.561 -0.960 16.099 1.00 94.00 104 VAL A C 1
ATOM 841 O O . VAL A 1 104 ? -1.653 -0.459 16.362 1.00 94.00 104 VAL A O 1
ATOM 844 N N . GLY A 1 105 ? 0.085 -1.772 16.927 1.00 92.94 105 GLY A N 1
ATOM 845 C CA . GLY A 1 105 ? -0.407 -2.198 18.230 1.00 92.94 105 GLY A CA 1
ATOM 846 C C . GLY A 1 105 ? 0.433 -1.686 19.405 1.00 92.94 105 GLY A C 1
ATOM 847 O O . GLY A 1 105 ? 1.384 -0.913 19.233 1.00 92.94 105 GLY A O 1
ATOM 848 N N . PRO A 1 106 ? 0.117 -2.149 20.627 1.00 91.38 106 PRO A N 1
ATOM 849 C CA . PRO A 1 106 ? 0.872 -1.822 21.831 1.00 91.38 106 PRO A CA 1
ATOM 850 C C . PRO A 1 106 ? 2.356 -2.197 21.721 1.00 91.38 106 PRO A C 1
ATOM 852 O O . PRO A 1 106 ? 2.726 -3.141 21.019 1.00 91.38 106 PRO A O 1
ATOM 855 N N . ALA A 1 107 ? 3.207 -1.476 22.459 1.00 88.19 107 ALA A N 1
ATOM 856 C CA . ALA A 1 107 ? 4.660 -1.682 22.479 1.00 88.19 107 ALA A CA 1
ATOM 857 C C . ALA A 1 107 ? 5.324 -1.608 21.086 1.00 88.19 107 ALA A C 1
ATOM 859 O O . ALA A 1 107 ? 6.295 -2.311 20.822 1.00 88.19 107 ALA A O 1
ATOM 860 N N . ASN A 1 108 ? 4.795 -0.757 20.196 1.00 82.56 108 ASN A N 1
ATOM 861 C CA . ASN A 1 108 ? 5.295 -0.551 18.832 1.00 82.56 108 ASN A CA 1
ATOM 862 C C . ASN A 1 108 ? 5.319 -1.813 17.958 1.00 82.56 108 ASN A C 1
ATOM 864 O O . ASN A 1 108 ? 6.049 -1.851 16.970 1.00 82.56 108 ASN A O 1
ATOM 868 N N . LYS A 1 109 ? 4.500 -2.823 18.274 1.00 91.88 109 LYS A N 1
ATOM 869 C CA . LYS A 1 109 ? 4.278 -3.938 17.351 1.00 91.88 109 LYS A CA 1
ATOM 870 C C . LYS A 1 109 ? 3.617 -3.422 16.078 1.00 91.88 109 LYS A C 1
ATOM 872 O O . LYS A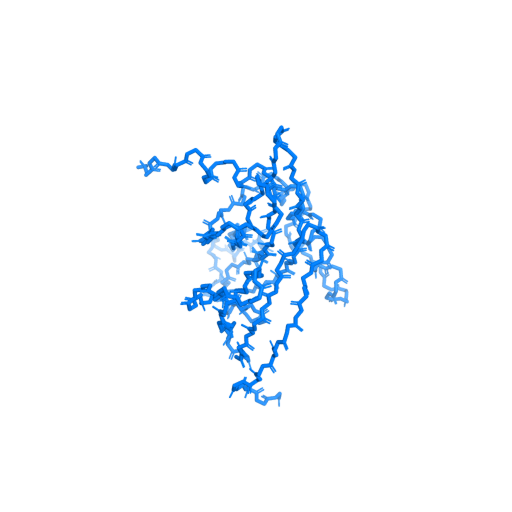 1 109 ? 2.681 -2.625 16.156 1.00 91.88 109 LYS A O 1
ATOM 877 N N . SER A 1 110 ? 4.092 -3.891 14.932 1.00 93.38 110 SER A N 1
ATOM 878 C CA . SER A 1 110 ? 3.517 -3.551 13.638 1.00 93.38 110 SER A CA 1
ATOM 879 C C . SER A 1 110 ? 3.456 -4.753 12.712 1.00 93.38 110 SER A C 1
ATOM 881 O O . SER A 1 110 ? 4.381 -5.560 12.698 1.00 93.38 110 SER A O 1
ATOM 883 N N . GLU A 1 111 ? 2.396 -4.827 11.918 1.00 93.62 111 GLU A N 1
ATOM 884 C CA . GLU A 1 111 ? 2.243 -5.779 10.817 1.00 93.62 111 GLU A CA 1
ATOM 885 C C . GLU A 1 111 ? 1.968 -4.974 9.542 1.00 93.62 111 GLU A C 1
ATOM 887 O O . GLU A 1 111 ? 1.171 -4.032 9.573 1.00 93.62 111 GLU A O 1
ATOM 892 N N . VAL A 1 112 ? 2.649 -5.313 8.448 1.00 94.94 112 VAL A N 1
ATOM 893 C CA . VAL A 1 112 ? 2.541 -4.621 7.159 1.00 94.94 112 VAL A CA 1
ATOM 894 C C . VAL A 1 112 ? 2.205 -5.647 6.089 1.00 94.94 112 VAL A C 1
ATOM 896 O O . VAL A 1 112 ? 2.977 -6.573 5.84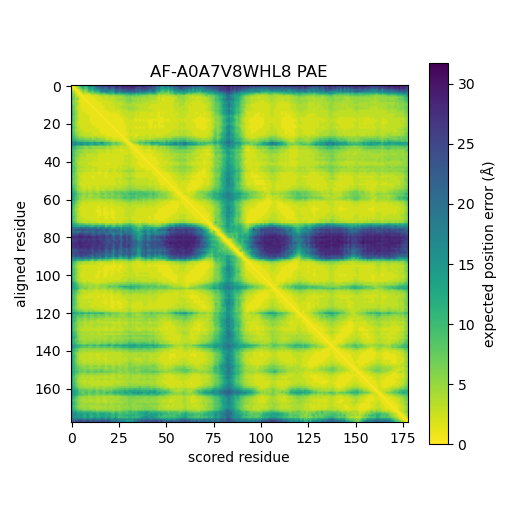2 1.00 94.94 112 VAL A O 1
ATOM 899 N N . GLU A 1 113 ? 1.073 -5.459 5.424 1.00 94.69 113 GLU A N 1
ATOM 900 C CA . GLU A 1 113 ? 0.719 -6.197 4.220 1.00 94.69 113 GLU A CA 1
ATOM 901 C C . GLU A 1 113 ? 0.789 -5.249 3.032 1.00 94.69 113 GLU A C 1
ATOM 903 O O . GLU A 1 113 ? 0.054 -4.266 2.986 1.00 94.69 113 GLU A O 1
ATOM 908 N N . MET A 1 114 ? 1.697 -5.520 2.090 1.00 95.38 114 MET A N 1
ATOM 909 C CA . MET A 1 114 ? 1.982 -4.606 0.989 1.00 95.38 114 MET A CA 1
ATOM 910 C C . MET A 1 114 ? 2.055 -5.291 -0.367 1.00 95.38 114 MET A C 1
ATOM 912 O O . MET A 1 114 ? 2.747 -6.300 -0.567 1.00 95.38 114 MET A O 1
ATOM 916 N N . THR A 1 115 ? 1.409 -4.639 -1.325 1.00 95.44 115 THR A N 1
ATOM 917 C CA . THR A 1 115 ? 1.525 -4.915 -2.751 1.00 95.44 115 THR A CA 1
ATOM 918 C C . THR A 1 115 ? 2.195 -3.737 -3.448 1.00 95.44 115 THR A C 1
ATOM 920 O O . THR A 1 115 ? 2.253 -2.622 -2.925 1.00 95.44 115 THR A O 1
ATOM 923 N N . SER A 1 116 ? 2.781 -3.988 -4.616 1.00 96.12 116 SER A N 1
ATOM 924 C CA . SER A 1 116 ? 3.344 -2.921 -5.435 1.00 96.12 116 SER A CA 1
ATOM 925 C C . SER A 1 116 ? 3.143 -3.202 -6.911 1.00 96.12 116 SER A C 1
ATOM 927 O O . SER A 1 116 ? 3.069 -4.355 -7.338 1.00 96.12 116 SER A O 1
ATOM 929 N N . ARG A 1 117 ? 3.108 -2.127 -7.689 1.00 94.38 117 ARG A N 1
ATOM 930 C CA . ARG A 1 117 ? 3.015 -2.133 -9.140 1.00 94.38 117 ARG A CA 1
ATOM 931 C C . ARG A 1 117 ? 4.093 -1.221 -9.701 1.00 94.38 117 ARG A C 1
ATOM 933 O O . ARG A 1 117 ? 4.288 -0.118 -9.206 1.00 94.38 117 ARG A O 1
ATOM 940 N N . VAL A 1 118 ? 4.785 -1.686 -10.734 1.00 92.56 118 VAL A N 1
ATOM 941 C CA . VAL A 1 118 ? 5.711 -0.858 -11.511 1.00 92.56 118 VAL A CA 1
ATOM 942 C C . VAL A 1 118 ? 4.985 -0.426 -12.776 1.00 92.56 118 VAL A C 1
ATOM 944 O O . VAL A 1 118 ? 4.418 -1.268 -13.468 1.00 92.56 118 VAL A O 1
ATOM 947 N N . SER A 1 119 ? 4.978 0.869 -13.060 1.00 89.25 119 SER A N 1
ATOM 948 C CA . SER A 1 119 ? 4.273 1.457 -14.201 1.00 89.25 119 SER A CA 1
ATOM 949 C C . SER A 1 119 ? 5.054 2.644 -14.760 1.00 89.25 119 SER A C 1
ATOM 951 O O . SER A 1 119 ? 5.942 3.178 -14.093 1.00 89.25 119 SER A O 1
ATOM 953 N N . TYR A 1 120 ? 4.754 3.029 -15.997 1.00 86.06 120 TYR A N 1
ATOM 954 C CA . TYR A 1 120 ? 5.245 4.281 -16.570 1.00 86.06 120 TYR A CA 1
ATOM 955 C C . TYR A 1 120 ? 4.322 5.435 -16.144 1.00 86.06 120 TYR A C 1
ATOM 957 O O . TYR A 1 120 ? 3.430 5.255 -15.315 1.00 86.06 120 TYR A O 1
ATOM 965 N N . CYS A 1 121 ? 4.513 6.636 -16.692 1.00 77.12 121 CYS A N 1
ATOM 966 C CA . CYS A 1 121 ? 3.683 7.801 -16.356 1.00 77.12 121 CYS A CA 1
ATOM 967 C C . CYS A 1 121 ? 2.179 7.627 -16.604 1.00 77.12 121 CYS A C 1
ATOM 969 O O . CYS A 1 121 ? 1.387 8.400 -16.069 1.00 77.12 121 CYS A O 1
ATOM 971 N N . ASP A 1 122 ? 1.786 6.647 -17.420 1.00 76.88 122 ASP A N 1
ATOM 972 C CA . ASP A 1 122 ? 0.387 6.299 -17.647 1.00 76.88 122 ASP A CA 1
ATOM 973 C C . ASP A 1 122 ? -0.263 5.650 -16.418 1.00 76.88 122 ASP A C 1
ATOM 975 O O . ASP A 1 122 ? -1.485 5.530 -16.374 1.00 76.88 122 ASP A O 1
ATOM 979 N N . ARG A 1 123 ? 0.546 5.245 -15.422 1.00 84.19 123 ARG A N 1
ATOM 980 C CA . ARG A 1 123 ? 0.124 4.541 -14.207 1.00 84.19 123 ARG A CA 1
ATOM 981 C C . ARG A 1 123 ? -0.792 3.354 -14.539 1.00 84.19 123 ARG A C 1
ATOM 983 O O . ARG A 1 123 ? -1.698 3.020 -13.778 1.00 84.19 123 ARG A O 1
ATOM 990 N N . LYS A 1 124 ? -0.556 2.698 -15.683 1.00 85.81 124 LYS A N 1
ATOM 991 C CA . LYS A 1 124 ? -1.375 1.567 -16.128 1.00 85.81 124 LYS A CA 1
ATOM 992 C C . LYS A 1 124 ? -1.314 0.428 -15.101 1.00 85.81 124 LYS A C 1
ATOM 994 O O . LYS A 1 124 ? -0.232 0.031 -14.655 1.00 85.81 124 LYS A O 1
ATOM 999 N N . GLY A 1 125 ? -2.480 -0.086 -14.717 1.00 87.31 125 GLY A N 1
ATOM 1000 C CA . GLY A 1 125 ? -2.649 -1.095 -13.671 1.00 87.31 125 GLY A CA 1
ATOM 1001 C C . GLY A 1 125 ? -2.360 -0.611 -12.247 1.00 87.31 125 GLY A C 1
ATOM 1002 O O . GLY A 1 125 ? -2.121 -1.445 -11.374 1.00 87.31 125 GLY A O 1
ATOM 1003 N N . VAL A 1 126 ? -2.294 0.705 -12.019 1.00 92.06 126 VAL A N 1
ATOM 1004 C CA . VAL A 1 126 ? -2.270 1.307 -10.683 1.00 92.06 126 VAL A CA 1
ATOM 1005 C C . VAL A 1 126 ? -3.659 1.835 -10.363 1.00 92.06 126 VAL A C 1
ATOM 1007 O O . VAL A 1 126 ? -4.258 2.574 -11.146 1.00 92.06 126 VAL A O 1
ATOM 1010 N N . ASN A 1 127 ? -4.124 1.512 -9.164 1.00 93.56 127 ASN A N 1
ATOM 1011 C CA . ASN A 1 127 ? -5.393 1.975 -8.631 1.00 93.56 127 ASN A CA 1
ATOM 1012 C C . ASN A 1 127 ? -5.102 2.794 -7.384 1.00 93.56 127 ASN A C 1
ATOM 1014 O O . ASN A 1 127 ? -4.111 2.536 -6.705 1.00 93.56 127 ASN A O 1
ATOM 1018 N N . VAL A 1 128 ? -5.957 3.760 -7.073 1.00 94.06 128 VAL A N 1
ATOM 1019 C CA . VAL A 1 128 ? -5.881 4.550 -5.838 1.00 94.06 128 VAL A CA 1
ATOM 1020 C C . VAL A 1 128 ? -7.094 4.277 -4.961 1.00 94.06 128 VAL A C 1
ATOM 1022 O O . VAL A 1 128 ? -8.202 4.088 -5.475 1.00 94.06 128 VAL A O 1
ATOM 1025 N N . MET A 1 129 ? -6.897 4.229 -3.645 1.00 96.31 129 MET A N 1
ATOM 1026 C CA . MET A 1 129 ? -7.994 4.102 -2.688 1.00 96.31 129 MET A CA 1
ATOM 1027 C C . MET A 1 129 ? -8.660 5.461 -2.466 1.00 96.31 129 MET A C 1
ATOM 1029 O O . MET A 1 129 ? -8.041 6.411 -1.998 1.00 96.31 129 MET A O 1
ATOM 1033 N N . LEU A 1 130 ? -9.969 5.514 -2.689 1.00 96.81 130 LEU A N 1
ATOM 1034 C CA . LEU A 1 130 ? -10.837 6.624 -2.320 1.00 96.81 130 LEU A CA 1
ATOM 1035 C C . LEU A 1 130 ? -11.723 6.183 -1.144 1.00 96.81 130 LEU A C 1
ATOM 1037 O O . LEU A 1 130 ? -12.704 5.458 -1.343 1.00 96.81 130 LEU A O 1
ATOM 1041 N N . PRO A 1 131 ? -11.383 6.554 0.104 1.00 96.19 131 PRO A N 1
ATOM 1042 C CA . PRO A 1 131 ? -12.136 6.103 1.264 1.00 96.19 131 PRO A CA 1
ATOM 1043 C C . PRO A 1 131 ? -13.465 6.847 1.390 1.00 96.19 131 PRO A C 1
ATOM 1045 O O . PRO A 1 131 ? -13.514 8.076 1.391 1.00 96.19 131 PRO A O 1
ATOM 1048 N N . PHE A 1 132 ? -14.545 6.095 1.598 1.00 9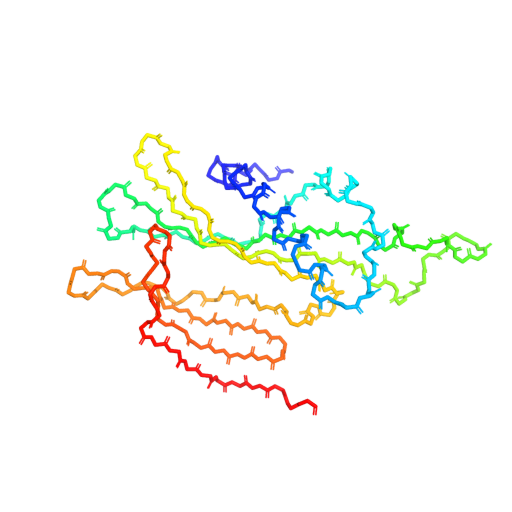6.88 132 PHE A N 1
ATOM 1049 C CA . PHE A 1 132 ? -15.838 6.647 2.013 1.00 96.88 132 PHE A CA 1
ATOM 1050 C C . PHE A 1 132 ? -15.959 6.727 3.532 1.00 96.88 132 PHE A C 1
ATOM 1052 O O . PHE A 1 132 ? -16.694 7.562 4.057 1.00 96.88 132 PHE A O 1
ATOM 1059 N N . GLY A 1 133 ? -15.209 5.888 4.245 1.00 96.25 133 GLY A N 1
ATOM 1060 C CA . GLY A 1 133 ? -15.069 5.949 5.691 1.00 96.25 133 GLY A CA 1
ATOM 1061 C C . GLY A 1 133 ? -15.102 4.570 6.327 1.00 96.25 133 GLY A C 1
ATOM 1062 O O . GLY A 1 133 ? -14.741 3.565 5.714 1.00 96.25 133 GLY A O 1
ATOM 1063 N N . THR A 1 134 ? -15.541 4.532 7.583 1.00 96.19 134 THR A N 1
ATOM 1064 C CA . THR A 1 134 ? -15.713 3.284 8.326 1.00 96.19 134 THR A CA 1
ATOM 1065 C C . THR A 1 134 ? -17.145 3.126 8.813 1.00 96.19 134 THR A C 1
ATOM 1067 O O . THR A 1 134 ? -17.818 4.100 9.148 1.00 96.19 134 THR A O 1
ATOM 1070 N N . VAL A 1 135 ? -17.611 1.881 8.862 1.00 94.81 135 VAL A N 1
ATOM 1071 C CA . VAL A 1 135 ? -18.921 1.506 9.395 1.00 94.81 135 VAL A CA 1
ATOM 1072 C C . VAL A 1 135 ? -18.714 0.526 10.537 1.00 94.81 135 VAL A C 1
ATOM 1074 O O . VAL A 1 135 ? -18.010 -0.474 1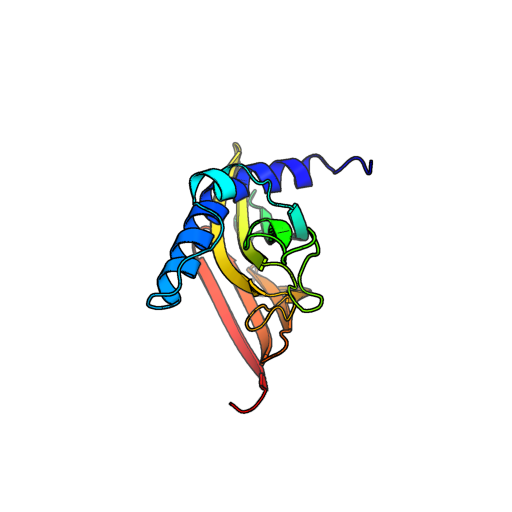0.392 1.00 94.81 135 VAL A O 1
ATOM 1077 N N . ARG A 1 136 ? -19.354 0.789 11.681 1.00 92.50 136 ARG A N 1
ATOM 1078 C CA . ARG A 1 136 ? -19.326 -0.120 12.828 1.00 92.50 136 ARG A CA 1
ATOM 1079 C C . ARG A 1 136 ? -20.595 -0.965 12.865 1.00 92.50 136 ARG A C 1
ATOM 1081 O O . ARG A 1 136 ? -21.693 -0.430 12.979 1.00 92.50 136 ARG A O 1
ATOM 1088 N N . ALA A 1 137 ? -20.450 -2.286 12.807 1.00 91.06 137 ALA A N 1
ATOM 1089 C CA . ALA A 1 137 ? -21.566 -3.230 12.838 1.00 91.06 137 ALA A CA 1
ATOM 1090 C C . ALA A 1 137 ? -21.211 -4.461 13.679 1.00 91.06 137 ALA A C 1
ATOM 1092 O O . ALA A 1 137 ? -20.158 -5.063 13.493 1.00 91.06 137 ALA A O 1
ATOM 1093 N N . ARG A 1 138 ? -22.090 -4.849 14.618 1.00 89.50 138 ARG A N 1
ATOM 1094 C CA . ARG A 1 138 ? -21.881 -5.999 15.528 1.00 89.50 138 ARG A CA 1
ATOM 1095 C C . ARG A 1 138 ? -20.504 -5.984 16.219 1.00 89.50 138 ARG A C 1
ATOM 1097 O O . ARG A 1 138 ? -19.830 -7.004 16.300 1.00 89.50 138 ARG A O 1
ATOM 1104 N N . ASN A 1 139 ? -20.098 -4.807 16.702 1.00 85.50 139 ASN A N 1
ATOM 1105 C CA . ASN A 1 139 ? -18.803 -4.555 17.345 1.00 85.50 139 ASN A CA 1
ATOM 1106 C C . ASN A 1 139 ? -17.564 -4.761 16.449 1.00 85.50 139 ASN A C 1
ATOM 1108 O O . ASN A 1 139 ? -16.460 -4.883 16.971 1.00 85.50 139 ASN A O 1
ATOM 1112 N N . ARG A 1 140 ? -17.747 -4.776 15.124 1.00 90.81 140 ARG A N 1
ATOM 1113 C CA . ARG A 1 140 ? -16.674 -4.825 14.126 1.00 90.81 140 ARG A CA 1
ATOM 1114 C C . ARG A 1 140 ? -16.614 -3.546 13.304 1.00 90.81 140 ARG A C 1
ATOM 1116 O O . ARG A 1 140 ? -17.652 -2.912 13.101 1.00 90.81 140 ARG A O 1
ATOM 1123 N N . THR A 1 141 ? -15.432 -3.195 12.825 1.00 92.88 141 THR A N 1
ATOM 1124 C CA . THR A 1 141 ? -15.138 -1.978 12.063 1.00 92.88 141 THR A CA 1
ATOM 1125 C C . THR A 1 141 ? -14.796 -2.366 10.638 1.00 92.88 141 THR A C 1
ATOM 1127 O O . THR A 1 141 ? -13.788 -3.019 10.383 1.00 92.88 141 THR A O 1
ATOM 1130 N N . TYR A 1 142 ? -15.645 -1.945 9.709 1.00 96.00 142 TYR A N 1
ATOM 1131 C CA . TYR A 1 142 ? -15.466 -2.181 8.286 1.00 96.00 142 TYR A CA 1
ATOM 1132 C C . TYR A 1 142 ? -15.018 -0.897 7.607 1.00 96.00 142 TYR A C 1
ATOM 1134 O O . TYR A 1 142 ? -15.586 0.166 7.854 1.00 96.00 142 TYR A O 1
ATOM 1142 N N . TRP A 1 143 ? -14.022 -1.003 6.744 1.00 97.75 143 TRP A N 1
ATOM 1143 C CA . TRP A 1 143 ? -13.593 0.055 5.844 1.00 97.75 143 TRP A CA 1
ATOM 1144 C C . TRP A 1 143 ? -14.398 -0.032 4.561 1.00 97.75 143 TRP A C 1
ATOM 1146 O O . TRP A 1 143 ? -14.526 -1.113 3.989 1.00 97.75 143 TRP A O 1
ATOM 1156 N N . VAL A 1 144 ? -14.938 1.103 4.132 1.00 98.00 144 VAL A N 1
ATOM 1157 C CA . VAL A 1 144 ? -15.706 1.229 2.895 1.00 98.00 144 VAL A CA 1
ATOM 1158 C C . VAL A 1 144 ? -14.966 2.196 1.988 1.00 98.00 144 VAL A C 1
ATOM 1160 O O . VAL A 1 144 ? -14.714 3.343 2.369 1.00 98.00 144 VAL A O 1
ATOM 1163 N N . TYR A 1 145 ? -14.600 1.731 0.802 1.00 97.88 145 TYR A N 1
ATOM 1164 C CA . TYR A 1 145 ? -13.829 2.521 -0.148 1.00 97.88 145 TYR A CA 1
ATOM 1165 C C . TYR A 1 145 ? -14.081 2.070 -1.583 1.00 97.88 145 TYR A C 1
ATOM 1167 O O . TYR A 1 145 ? -14.609 0.987 -1.846 1.00 97.88 145 TYR A O 1
ATOM 1175 N N . GLN A 1 146 ? -13.659 2.923 -2.502 1.00 97.62 146 GLN A N 1
ATOM 1176 C CA . GLN A 1 146 ? -13.538 2.641 -3.921 1.00 97.62 146 GLN A CA 1
ATOM 1177 C C . GLN A 1 146 ? -12.055 2.506 -4.265 1.00 97.62 146 GLN A C 1
ATOM 1179 O O . GLN A 1 146 ? -11.246 3.319 -3.823 1.00 97.62 146 GLN A O 1
ATOM 1184 N N . PHE A 1 147 ? -11.695 1.507 -5.060 1.00 96.38 147 PHE A N 1
ATOM 1185 C CA . PHE A 1 147 ? -10.458 1.536 -5.827 1.00 96.38 147 PHE A CA 1
ATOM 1186 C C . PHE A 1 147 ? -10.766 2.073 -7.219 1.00 96.38 147 PHE A C 1
ATOM 1188 O O . PHE A 1 147 ? -11.647 1.555 -7.904 1.00 96.38 147 PHE A O 1
ATOM 1195 N N . SER A 1 148 ? -10.045 3.119 -7.615 1.00 94.25 148 SER A N 1
ATOM 1196 C CA . SER A 1 148 ? -10.184 3.764 -8.919 1.00 94.25 148 SER A CA 1
ATOM 1197 C C . SER A 1 148 ? -8.858 3.680 -9.661 1.00 94.25 148 SER A C 1
ATOM 1199 O O . SER A 1 148 ? -7.851 4.202 -9.186 1.00 94.25 148 SER A O 1
ATOM 1201 N N . GLY A 1 149 ? -8.854 3.031 -10.817 1.00 91.25 149 GLY A N 1
ATOM 1202 C CA . GLY A 1 149 ? -7.729 2.974 -11.741 1.00 91.25 149 GLY A CA 1
ATOM 1203 C C . GLY A 1 149 ? -8.129 3.468 -13.127 1.00 91.25 149 GLY A C 1
ATOM 1204 O O . GLY A 1 149 ? -9.281 3.821 -13.376 1.00 91.25 149 GLY A O 1
ATOM 1205 N N . TYR A 1 150 ? -7.159 3.507 -14.040 1.00 86.38 150 TYR A N 1
ATOM 1206 C CA . TYR A 1 150 ? -7.442 3.775 -15.453 1.00 86.38 150 TYR A CA 1
ATOM 1207 C C . TYR A 1 150 ? -8.197 2.612 -16.112 1.00 86.38 150 TYR A C 1
ATOM 1209 O O . TYR A 1 150 ? -9.079 2.841 -16.932 1.00 86.38 150 TYR A O 1
ATOM 1217 N N . GLU A 1 151 ? -7.832 1.373 -15.767 1.00 89.44 151 GLU A N 1
ATOM 1218 C CA . GLU A 1 151 ? -8.352 0.163 -16.417 1.00 89.44 151 GLU A CA 1
ATOM 1219 C C . GLU A 1 151 ? -9.614 -0.374 -15.749 1.00 89.44 151 GLU A C 1
ATOM 1221 O O . GLU A 1 151 ? -10.442 -0.987 -16.417 1.00 89.44 151 GLU A O 1
ATOM 1226 N N . ASP A 1 152 ? -9.771 -0.166 -14.447 1.00 91.69 152 ASP A N 1
ATOM 1227 C CA . ASP A 1 152 ? -10.876 -0.712 -13.681 1.00 91.69 152 ASP A CA 1
ATOM 1228 C C . ASP A 1 152 ? -11.216 0.119 -12.439 1.00 91.69 152 ASP A C 1
ATOM 1230 O O . ASP A 1 152 ? -10.429 0.897 -11.894 1.00 91.69 152 ASP A O 1
ATOM 1234 N N . GLU A 1 153 ? -12.455 -0.055 -12.000 1.00 95.06 153 GLU A N 1
ATOM 1235 C CA . GLU A 1 153 ? -13.007 0.552 -10.802 1.00 95.06 153 GLU A CA 1
ATOM 1236 C C . GLU A 1 153 ? -13.848 -0.485 -10.059 1.00 95.06 153 GLU A C 1
ATOM 1238 O O . GLU A 1 153 ? -14.667 -1.198 -10.653 1.00 95.06 153 GLU A O 1
ATOM 1243 N N . TRP A 1 154 ? -13.690 -0.550 -8.740 1.00 96.56 154 TRP A N 1
ATOM 1244 C CA . TRP A 1 154 ? -14.546 -1.368 -7.890 1.00 96.56 154 TRP A CA 1
ATOM 1245 C C . TRP A 1 154 ? -14.673 -0.794 -6.481 1.00 96.56 154 TRP A C 1
ATOM 1247 O O . TRP A 1 154 ? -13.840 -0.025 -6.008 1.00 96.56 154 TRP A O 1
ATOM 1257 N N . TYR A 1 155 ? -15.723 -1.206 -5.784 1.00 97.94 155 TYR A N 1
ATOM 1258 C CA . TYR A 1 155 ? -15.989 -0.859 -4.395 1.00 97.94 155 TYR A CA 1
ATOM 1259 C C . TYR A 1 155 ? -15.732 -2.065 -3.503 1.00 97.94 155 TYR A C 1
ATOM 1261 O O . TYR A 1 155 ? -16.065 -3.196 -3.875 1.00 97.94 155 TYR A O 1
ATOM 1269 N N . GLN A 1 156 ? -15.186 -1.835 -2.309 1.00 97.62 156 GLN A N 1
ATOM 1270 C CA . GLN A 1 156 ? -15.021 -2.886 -1.310 1.00 97.62 156 GLN A CA 1
ATOM 1271 C C . GLN A 1 156 ? -15.484 -2.457 0.072 1.00 97.62 156 GLN A C 1
ATOM 1273 O O . GLN A 1 156 ? -15.396 -1.294 0.473 1.00 97.62 156 GLN A O 1
ATOM 1278 N N . VAL A 1 157 ? -15.948 -3.463 0.807 1.00 97.56 157 VAL A N 1
ATOM 1279 C CA . VAL A 1 157 ? -16.133 -3.409 2.251 1.00 97.56 157 VAL A CA 1
ATOM 1280 C C . VAL A 1 157 ? -15.222 -4.465 2.847 1.00 97.56 157 VAL A C 1
ATOM 1282 O O . VAL A 1 157 ? -15.426 -5.654 2.599 1.00 97.56 157 VAL A O 1
ATOM 1285 N N . VAL A 1 158 ? -14.227 -4.044 3.622 1.00 96.50 158 VAL A N 1
ATOM 1286 C CA . VAL A 1 158 ? -13.243 -4.962 4.212 1.00 96.50 158 VAL A CA 1
ATOM 1287 C C . VAL A 1 158 ? -13.109 -4.746 5.707 1.00 96.50 158 VAL A C 1
ATOM 1289 O O . VAL A 1 158 ? -13.348 -3.655 6.226 1.00 96.50 158 VAL A O 1
ATOM 1292 N N . ARG A 1 159 ? -12.699 -5.793 6.409 1.00 94.81 159 ARG A N 1
ATOM 1293 C CA . ARG A 1 159 ? -12.323 -5.762 7.815 1.00 94.81 159 ARG A CA 1
ATOM 1294 C C . ARG A 1 159 ? -10.840 -6.130 7.912 1.00 94.81 159 ARG A C 1
ATOM 1296 O O . ARG A 1 159 ? -10.507 -7.311 7.864 1.00 94.81 159 ARG A O 1
ATOM 1303 N N . PRO A 1 160 ? -9.952 -5.131 8.015 1.00 92.19 160 PRO A N 1
ATOM 1304 C CA . PRO A 1 160 ? -8.520 -5.371 8.078 1.00 92.19 160 PRO A CA 1
ATOM 1305 C C . PRO A 1 160 ? -8.117 -5.757 9.513 1.00 92.19 160 PRO A C 1
ATOM 1307 O O . PRO A 1 160 ? -8.295 -4.982 10.463 1.00 92.19 160 PRO A O 1
ATOM 1310 N N . GLU A 1 161 ? -7.556 -6.951 9.669 1.00 86.75 161 GLU A N 1
ATOM 1311 C CA . GLU A 1 161 ? -7.029 -7.522 10.909 1.00 86.75 161 GLU A CA 1
ATOM 1312 C C . GLU A 1 161 ? -5.506 -7.718 10.806 1.00 86.75 161 GLU A C 1
ATOM 1314 O O . GLU A 1 161 ? -4.962 -7.828 9.709 1.00 86.75 161 GLU A O 1
ATOM 1319 N N . PRO A 1 162 ? -4.766 -7.781 11.930 1.00 79.31 162 PRO A N 1
ATOM 1320 C CA . PRO A 1 162 ? -3.336 -8.064 11.876 1.00 79.31 162 PRO A CA 1
ATOM 1321 C C . PRO A 1 162 ? -3.077 -9.421 11.191 1.00 79.31 162 PRO A C 1
ATOM 1323 O O . PRO A 1 162 ? -3.259 -10.460 11.828 1.00 79.31 162 PRO A O 1
ATOM 1326 N N . LYS A 1 163 ? -2.599 -9.380 9.932 1.00 76.69 163 LYS A N 1
ATO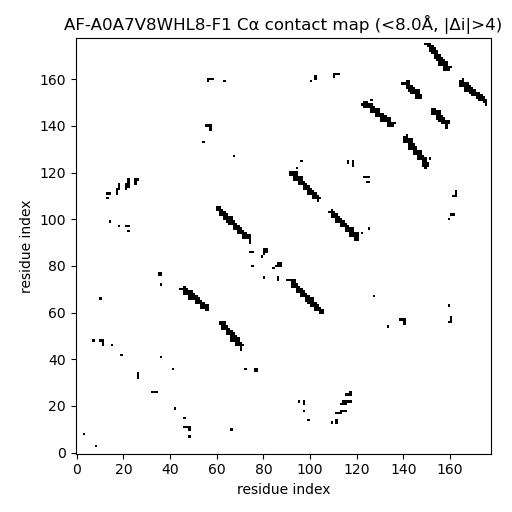M 1327 C CA .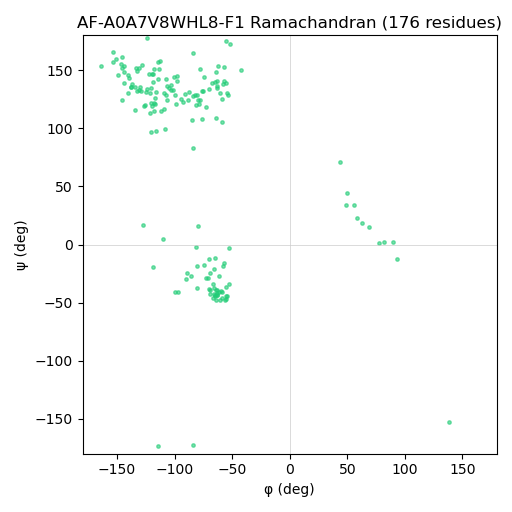 LYS A 1 163 ? -2.261 -10.501 9.016 1.00 76.69 163 LYS A CA 1
ATOM 1328 C C . LYS A 1 163 ? -3.376 -11.018 8.101 1.00 76.69 163 LYS A C 1
ATOM 1330 O O . LYS A 1 163 ? -3.127 -11.992 7.393 1.00 76.69 163 LYS A O 1
ATOM 1335 N N . ASP A 1 164 ? -4.562 -10.421 8.125 1.00 85.69 164 ASP A N 1
ATOM 1336 C CA . ASP A 1 164 ? -5.639 -10.821 7.220 1.00 85.69 164 ASP A CA 1
ATOM 1337 C C . ASP A 1 164 ? -6.543 -9.638 6.872 1.00 85.69 164 ASP A C 1
ATOM 1339 O O . ASP A 1 164 ? -6.803 -8.764 7.699 1.00 85.69 164 ASP A O 1
ATOM 1343 N N . ILE A 1 165 ? -7.056 -9.619 5.649 1.00 90.81 165 ILE A N 1
ATOM 1344 C CA . ILE A 1 165 ? -8.006 -8.611 5.183 1.00 90.81 165 ILE A CA 1
ATOM 1345 C C . ILE A 1 165 ? -9.272 -9.351 4.777 1.00 90.81 165 ILE A C 1
ATOM 1347 O O . ILE A 1 165 ? -9.403 -9.854 3.663 1.00 90.81 165 ILE A O 1
ATOM 1351 N N . ASP A 1 166 ? -10.231 -9.397 5.697 1.00 93.44 166 ASP A N 1
ATOM 1352 C CA . ASP A 1 166 ? -11.501 -10.078 5.474 1.00 93.44 166 ASP A CA 1
ATOM 1353 C C . ASP A 1 166 ? -12.403 -9.225 4.572 1.00 93.44 166 ASP A C 1
ATOM 1355 O O . ASP A 1 166 ? -12.909 -8.171 4.973 1.00 93.44 166 ASP A O 1
ATOM 1359 N N . VAL A 1 167 ? -12.583 -9.664 3.327 1.00 95.12 167 VAL A N 1
ATOM 1360 C CA . VAL A 1 167 ? -13.398 -8.973 2.324 1.00 95.12 167 VAL A CA 1
ATOM 1361 C C . VAL A 1 167 ? -14.861 -9.378 2.487 1.00 95.12 167 VAL A C 1
ATOM 1363 O O . VAL A 1 167 ? -15.272 -10.468 2.097 1.00 95.12 167 VAL A O 1
ATOM 1366 N N . ALA A 1 168 ? -15.678 -8.466 3.012 1.00 95.00 168 ALA A N 1
ATOM 1367 C CA . ALA A 1 168 ? -17.110 -8.693 3.192 1.00 95.00 168 ALA A CA 1
ATOM 1368 C C . ALA A 1 168 ? -17.905 -8.480 1.894 1.00 95.00 168 ALA A C 1
ATOM 1370 O O . ALA A 1 168 ? -18.878 -9.188 1.637 1.00 95.00 168 ALA A O 1
ATOM 1371 N N . VAL A 1 169 ? -17.516 -7.486 1.089 1.00 96.56 169 VAL A N 1
ATOM 1372 C CA . VAL A 1 169 ? -18.170 -7.148 -0.185 1.00 96.56 169 VAL A CA 1
ATOM 1373 C C . VAL A 1 169 ? -17.120 -6.699 -1.191 1.00 96.56 169 VAL A C 1
ATOM 1375 O O . VAL A 1 169 ? -16.226 -5.926 -0.853 1.00 96.56 169 VAL A O 1
ATOM 1378 N N . THR A 1 170 ? -17.266 -7.139 -2.439 1.00 97.12 170 THR A N 1
ATOM 1379 C CA . THR A 1 170 ? -16.608 -6.549 -3.610 1.00 97.12 170 THR A CA 1
ATOM 1380 C C . THR A 1 170 ? -17.660 -6.327 -4.691 1.00 97.12 170 THR A C 1
ATOM 1382 O O . THR A 1 170 ? -18.469 -7.216 -4.955 1.00 97.12 170 THR A O 1
ATOM 1385 N N . PHE A 1 171 ? -17.667 -5.141 -5.296 1.00 97.12 171 PHE A N 1
ATOM 1386 C CA . PHE A 1 171 ? -18.567 -4.791 -6.391 1.00 97.12 171 PHE A CA 1
ATOM 1387 C C . PHE A 1 171 ? -17.792 -4.095 -7.509 1.00 97.12 171 PHE A C 1
ATOM 1389 O O . PHE A 1 171 ? -17.278 -2.998 -7.306 1.00 97.12 171 PHE A O 1
ATOM 1396 N N . HIS A 1 172 ? -17.721 -4.720 -8.683 1.00 95.06 172 HIS A N 1
ATOM 1397 C CA . HIS A 1 172 ? -17.054 -4.150 -9.855 1.00 95.06 172 HIS A CA 1
ATOM 1398 C C . HIS A 1 172 ? -17.949 -3.101 -10.516 1.00 95.06 172 HIS A C 1
ATOM 1400 O O . HIS A 1 172 ? -19.097 -3.387 -10.856 1.00 95.06 172 HIS A O 1
ATOM 1406 N N . ALA A 1 173 ? -17.423 -1.888 -10.669 1.00 90.75 173 ALA A N 1
ATOM 1407 C CA . ALA A 1 173 ? -18.162 -0.724 -11.142 1.00 90.75 173 ALA A CA 1
ATOM 1408 C C . ALA A 1 173 ? -17.960 -0.480 -12.639 1.00 90.75 173 ALA A C 1
ATOM 1410 O O . ALA A 1 173 ? -18.914 -0.173 -13.353 1.00 90.75 173 ALA A O 1
ATOM 1411 N N . GLY A 1 174 ? -16.727 -0.649 -13.116 1.00 86.31 174 GLY A N 1
ATOM 1412 C CA . GLY A 1 174 ? -16.369 -0.445 -14.512 1.00 86.31 174 GLY A CA 1
ATOM 1413 C C . GLY A 1 174 ? -15.027 -1.076 -14.850 1.00 86.31 174 GLY A C 1
ATOM 1414 O O . GLY A 1 174 ? -14.174 -1.248 -13.981 1.00 86.31 174 GLY A O 1
ATOM 1415 N N . SER A 1 175 ? -14.858 -1.427 -16.120 1.00 88.81 175 SER A N 1
ATOM 1416 C CA . SER A 1 175 ? -13.582 -1.853 -16.685 1.00 88.81 175 SER A CA 1
ATOM 1417 C C . SER A 1 175 ? -13.445 -1.358 -18.123 1.00 88.81 175 SER A C 1
ATOM 1419 O O . SER A 1 175 ? -14.434 -1.222 -18.851 1.00 88.81 175 SER A O 1
ATOM 1421 N N . CYS A 1 176 ? -12.214 -1.088 -18.541 1.00 81.00 176 CYS A N 1
ATOM 1422 C CA . CYS A 1 176 ? -11.869 -0.921 -19.941 1.00 81.00 176 CYS A CA 1
ATOM 1423 C C . CYS A 1 176 ? -11.809 -2.306 -20.608 1.00 81.00 176 CYS A C 1
ATOM 1425 O O . CYS A 1 176 ? -11.199 -3.217 -20.048 1.00 81.00 176 CYS A O 1
ATOM 1427 N N . PRO A 1 177 ? -12.435 -2.496 -21.783 1.00 68.38 177 PRO A N 1
ATOM 1428 C CA . PRO A 1 177 ? -12.245 -3.717 -22.558 1.00 68.38 177 PRO A CA 1
ATOM 1429 C C . PRO A 1 177 ? -10.786 -3.823 -23.031 1.00 68.38 177 PRO A C 1
ATOM 1431 O O . PRO A 1 177 ? -10.191 -2.809 -23.404 1.00 68.38 177 PRO A O 1
ATOM 1434 N N . GLU A 1 178 ? -10.236 -5.041 -22.988 1.00 58.38 178 GLU A N 1
ATOM 1435 C CA . GLU A 1 178 ? -8.893 -5.377 -23.496 1.00 58.38 178 GLU A CA 1
ATOM 1436 C C . GLU A 1 178 ? -8.759 -5.197 -25.016 1.00 58.38 178 GLU A C 1
ATOM 1438 O O . GLU A 1 178 ? -9.733 -5.496 -25.751 1.00 58.38 178 GLU A O 1
#

Mean predicted aligned error: 6.75 Å